Protein AF-X6NPW1-F1 (afdb_monomer_lite)

Sequence (236 aa):
MFVIWTNWICFTSQTDWSFQGGLPPLNEEDWKQEFEKYKQFPEFKRNPNREDFSLRDFKKIYLFEYTHRMYGRFIGLAFSVPLVYFVATGRIGLSSPLMRNLGLLFALGGTQGLIGWWMVKSGLKDEGNQTWNNLPKVSPYRLATHLGMAFTIFVLLLYNGLHVYASRKQVTNIINELGVARVNVPDSFRYSLYGMLGFAFSTAMMGAFVAGNEANVTFNANININANTSNKQKQH

InterPro domains:
  IPR003780 COX15/CtaA family [PF02628] (13-222)
  IPR023754 Heme A synthase, type 2 [PTHR23289] (13-220)

Radius of gyration: 24.1 Å; chains: 1; bounding box: 50×42×84 Å

pLDDT: mean 72.14, std 17.44, range [22.83, 94.75]

Organism: Reticulomyxa filosa (NCBI:txid46433)

Foldseek 3Di:
DLLLVFPPAQDPVQVPDDVVGDDDDDDPVSLVVSVVVSCVDPVLVLPPCNVVCDSVNVVVSVVVSSVVVVVLVVVLCVLVVVLCVCVVVVVDPCPDPVVVLSVVLNVLSVVLVVLVVCLHVQLVPQVPDPDPPRHSGSALVSQLVSVLSVLVSVVSVVVVVVVVVCPPPVNVVCCVVVVVPDPCDDVVVVVVVVVVSVVVSVVVSVSSNCSRVVNVVVSVVVVVVVVVVVVVVVVD

Secondary structure (DSSP, 8-state):
-GGGGS-----SSS-S--TT-PPPP-SHHHHHHHHHHHHHSHHHHH-TTTTT--HHHHHHHHHHHHHHHHHHHHHHHHHHHHHHHHHHTTSS-TTSHHHHHHHHHHHHHHHHHHHHHHHHHTTTGGGGS--TT------HHHHHHHHHHHHHHHHHHHHHHHHHHHT-HHHHHHHHHTT-------HHHHHHHHHHHHHHHHHHHHHHHHHHHHHHHHHHHHHHHHHHHHHHHT--

Structure (mmCIF, N/CA/C/O backbone):
data_AF-X6NPW1-F1
#
_entry.id   AF-X6NPW1-F1
#
loop_
_atom_site.group_PDB
_atom_site.id
_atom_site.type_symbol
_atom_site.label_atom_id
_atom_site.label_alt_id
_atom_site.label_comp_id
_atom_site.label_asym_id
_atom_site.label_entity_id
_atom_site.label_seq_id
_atom_site.pdbx_PDB_ins_code
_atom_site.Cartn_x
_atom_site.Cartn_y
_atom_site.Cartn_z
_atom_site.occupancy
_atom_site.B_iso_or_equiv
_atom_site.auth_seq_id
_atom_site.auth_comp_id
_atom_site.auth_asym_id
_atom_site.auth_atom_id
_atom_site.pdbx_PDB_model_num
ATOM 1 N N . MET A 1 1 ? -12.564 11.560 14.426 1.00 23.25 1 MET A N 1
ATOM 2 C CA . MET A 1 1 ? -12.532 10.922 13.087 1.00 23.25 1 MET A CA 1
ATOM 3 C C . MET A 1 1 ? -11.233 10.142 12.842 1.00 23.25 1 MET A C 1
ATOM 5 O O . MET A 1 1 ? -11.320 9.040 12.326 1.00 23.25 1 MET A O 1
ATOM 9 N N . PHE A 1 2 ? -10.063 10.633 13.281 1.00 22.83 2 PHE A N 1
ATOM 10 C CA . PHE A 1 2 ? -8.767 9.926 13.183 1.00 22.83 2 PHE A CA 1
ATOM 11 C C . PHE A 1 2 ? -8.560 8.769 14.186 1.00 22.83 2 PHE A C 1
ATOM 13 O O . PHE A 1 2 ? -7.904 7.791 13.854 1.00 22.83 2 PHE A O 1
ATOM 20 N N . VAL A 1 3 ? -9.185 8.811 15.368 1.00 26.58 3 VAL A N 1
ATOM 21 C CA . VAL A 1 3 ? -9.061 7.759 16.407 1.00 26.58 3 VAL A CA 1
ATOM 22 C C . VAL A 1 3 ? -9.701 6.417 15.997 1.00 26.58 3 VAL A C 1
ATOM 24 O O . VAL A 1 3 ? -9.386 5.372 16.551 1.00 26.58 3 VAL A O 1
ATOM 27 N N . ILE A 1 4 ? -10.562 6.416 14.973 1.00 32.03 4 ILE A N 1
ATOM 28 C CA . ILE A 1 4 ? -11.186 5.194 14.431 1.00 32.03 4 ILE A CA 1
ATOM 29 C C . ILE A 1 4 ? -10.197 4.421 13.531 1.00 32.03 4 ILE A C 1
ATOM 31 O O . ILE A 1 4 ? -10.378 3.233 13.294 1.00 32.03 4 ILE A O 1
ATOM 35 N N . TRP A 1 5 ? -9.117 5.062 13.067 1.00 32.72 5 TRP A N 1
ATOM 36 C CA . TRP A 1 5 ? -8.171 4.484 12.103 1.00 32.72 5 TRP A CA 1
ATOM 37 C C . TRP A 1 5 ? -7.027 3.670 12.719 1.00 32.72 5 TRP A C 1
ATOM 39 O O . TRP A 1 5 ? -6.232 3.101 11.974 1.00 32.72 5 TRP A O 1
ATOM 49 N N . THR A 1 6 ? -6.896 3.613 14.046 1.00 38.84 6 THR A N 1
ATOM 50 C CA . THR A 1 6 ? -5.739 2.977 14.708 1.00 38.84 6 THR A CA 1
ATOM 51 C C . THR A 1 6 ? -6.036 1.633 15.352 1.00 38.84 6 THR A C 1
ATOM 53 O O . THR A 1 6 ? -5.103 0.883 15.634 1.00 38.84 6 THR A O 1
ATOM 56 N N . ASN A 1 7 ? -7.310 1.264 15.483 1.00 37.94 7 ASN A N 1
ATOM 57 C CA . ASN A 1 7 ? -7.733 -0.018 16.041 1.00 37.94 7 ASN A CA 1
ATOM 58 C C . ASN A 1 7 ? -8.208 -0.958 14.920 1.00 37.94 7 ASN A C 1
ATOM 60 O O . ASN A 1 7 ? -9.395 -1.219 14.766 1.00 37.94 7 ASN A O 1
ATOM 64 N N . TRP A 1 8 ? -7.256 -1.468 14.131 1.00 42.75 8 TRP A N 1
ATOM 65 C CA . TRP A 1 8 ? -7.451 -2.469 13.061 1.00 42.75 8 TRP A CA 1
ATOM 66 C C . TRP A 1 8 ? -7.687 -3.899 13.593 1.00 42.75 8 TRP A C 1
ATOM 68 O O . TRP A 1 8 ? -7.174 -4.878 13.048 1.00 42.75 8 TRP A O 1
ATOM 78 N N . ILE A 1 9 ? -8.417 -4.038 14.698 1.00 44.19 9 ILE A N 1
ATOM 79 C CA . ILE A 1 9 ? -8.734 -5.333 15.310 1.00 44.19 9 ILE A CA 1
ATOM 80 C C . ILE A 1 9 ? -10.257 -5.422 15.393 1.00 44.19 9 ILE A C 1
ATOM 82 O O . ILE A 1 9 ? -10.864 -5.100 16.401 1.00 44.19 9 ILE A O 1
ATOM 86 N N . CYS A 1 10 ? -10.907 -5.785 14.290 1.00 43.94 10 CYS A N 1
ATOM 87 C CA . CYS A 1 10 ? -12.354 -6.040 14.283 1.00 43.94 10 CYS A CA 1
ATOM 88 C C . CYS A 1 10 ? -12.716 -7.373 13.608 1.00 43.94 10 CYS A C 1
ATOM 90 O O . CYS A 1 10 ? -13.879 -7.648 13.336 1.00 43.94 10 CYS A O 1
ATOM 92 N N . PHE A 1 11 ? -11.743 -8.230 13.302 1.00 47.16 11 PHE A N 1
ATOM 93 C CA . PHE A 1 11 ? -11.992 -9.295 12.335 1.00 47.16 11 PHE A CA 1
ATOM 94 C C . PHE A 1 11 ? -11.492 -10.648 12.785 1.00 47.16 11 PHE A C 1
ATOM 96 O O . PHE A 1 11 ? -10.615 -11.225 12.153 1.00 47.16 11 PHE A O 1
ATOM 103 N N . THR A 1 12 ? -12.111 -11.192 13.831 1.00 42.28 12 THR A N 1
ATOM 104 C CA . THR A 1 12 ? -12.237 -12.653 13.931 1.00 42.28 12 THR A CA 1
ATOM 105 C C . THR A 1 12 ? -13.569 -13.176 13.383 1.00 42.28 12 THR A C 1
ATOM 107 O O . THR A 1 12 ? -13.731 -14.379 13.234 1.00 42.28 12 THR A O 1
ATOM 110 N N . SER A 1 13 ? -14.498 -12.311 12.956 1.00 42.88 13 SER A N 1
ATOM 111 C CA . SER A 1 13 ? -15.659 -12.762 12.172 1.00 42.88 13 SER A CA 1
ATOM 112 C C . SER A 1 13 ? -15.363 -12.914 10.666 1.00 42.88 13 SER A C 1
ATOM 114 O O . SER A 1 13 ? -16.051 -13.657 9.978 1.00 42.88 13 SER A O 1
ATOM 116 N N . GLN A 1 14 ? -14.282 -12.301 10.152 1.00 45.56 14 GLN A N 1
ATOM 117 C CA . GLN A 1 14 ? -13.745 -12.568 8.800 1.00 45.56 14 GLN A CA 1
ATOM 118 C C . GLN A 1 14 ? -12.616 -13.618 8.781 1.00 45.56 14 GLN A C 1
ATOM 120 O O . GLN A 1 14 ? -12.048 -13.876 7.717 1.00 45.56 14 GLN A O 1
ATOM 125 N N . THR A 1 15 ? -12.238 -14.208 9.924 1.00 39.56 15 THR A N 1
ATOM 126 C CA . THR A 1 15 ? -11.235 -15.293 9.950 1.00 39.56 15 THR A CA 1
ATOM 127 C C . THR A 1 15 ? -11.812 -16.668 9.637 1.00 39.56 15 THR A C 1
ATOM 129 O O . THR A 1 15 ? -11.024 -17.595 9.455 1.00 39.56 15 THR A O 1
ATOM 132 N N . ASP A 1 16 ? -13.137 -16.800 9.505 1.00 42.00 16 ASP A N 1
ATOM 133 C CA . ASP A 1 16 ? -13.752 -17.986 8.907 1.00 42.00 16 ASP A CA 1
ATOM 134 C C . ASP A 1 16 ? -13.393 -18.022 7.415 1.00 42.00 16 ASP A C 1
ATOM 136 O O . ASP A 1 16 ? -13.922 -17.315 6.554 1.00 42.00 16 ASP A O 1
ATOM 140 N N . TRP A 1 17 ? -12.344 -18.789 7.145 1.00 38.41 17 TRP A N 1
ATOM 141 C CA . TRP A 1 17 ? -11.601 -18.807 5.901 1.00 38.41 17 TRP A CA 1
ATOM 142 C C . TRP A 1 17 ? -12.363 -19.611 4.841 1.00 38.41 17 TRP A C 1
ATOM 144 O O . TRP A 1 17 ? -12.268 -20.833 4.780 1.00 38.41 17 TRP A O 1
ATOM 154 N N . SER A 1 18 ? -13.094 -18.920 3.965 1.00 36.72 18 SER A N 1
ATOM 155 C CA . SER A 1 18 ? -13.379 -19.419 2.616 1.00 36.72 18 SER A CA 1
ATOM 156 C C . SER A 1 18 ? -12.289 -18.918 1.666 1.00 36.72 18 SER A C 1
ATOM 158 O O . SER A 1 18 ? -11.966 -17.725 1.646 1.00 36.72 18 SER A O 1
ATOM 160 N N . PHE A 1 19 ? -11.751 -19.818 0.838 1.00 35.19 19 PHE A N 1
ATOM 161 C CA . PHE A 1 19 ? -10.751 -19.541 -0.204 1.00 35.19 19 PHE A CA 1
ATOM 162 C C . PHE A 1 19 ? -11.183 -18.427 -1.189 1.00 35.19 19 PHE A C 1
ATOM 164 O O . PHE A 1 19 ? -10.347 -17.845 -1.874 1.00 35.19 19 PHE A O 1
ATOM 171 N N . GLN A 1 20 ? -12.473 -18.074 -1.223 1.00 37.66 20 GLN A N 1
ATOM 172 C CA . GLN A 1 20 ? -13.048 -17.043 -2.094 1.00 37.66 20 GLN A CA 1
ATOM 173 C C . GLN A 1 20 ? -13.082 -15.636 -1.463 1.00 37.66 20 GLN A C 1
ATOM 175 O O . GLN A 1 20 ? -13.311 -14.656 -2.166 1.00 37.66 20 GLN A O 1
ATOM 180 N N . GLY A 1 21 ? -12.787 -15.497 -0.163 1.00 48.34 21 GLY A N 1
ATOM 181 C CA . GLY A 1 21 ? -13.097 -14.280 0.590 1.00 48.34 21 GLY A CA 1
ATOM 182 C C . GLY A 1 21 ? -14.590 -14.210 0.898 1.00 48.34 21 GLY A C 1
ATOM 183 O O . GLY A 1 21 ? -15.413 -14.235 -0.010 1.00 48.34 21 GLY A O 1
ATOM 184 N N . GLY A 1 22 ? -14.943 -14.158 2.182 1.00 62.41 22 GLY A N 1
ATOM 185 C CA . GLY A 1 22 ? -16.342 -14.040 2.585 1.00 62.41 22 GLY A CA 1
ATOM 186 C C . GLY A 1 22 ? -16.959 -12.777 1.992 1.00 62.41 22 GLY A C 1
ATOM 187 O O . GLY A 1 22 ? -16.403 -11.690 2.152 1.00 62.41 22 GLY A O 1
ATOM 188 N N . LEU A 1 23 ? -18.077 -12.928 1.283 1.00 65.75 23 LEU A N 1
ATOM 189 C CA . LEU A 1 23 ? -18.900 -11.798 0.863 1.00 65.75 23 LEU A CA 1
ATOM 190 C C . LEU A 1 23 ? -19.349 -11.019 2.111 1.00 65.75 23 LEU A C 1
ATOM 192 O O . LEU A 1 23 ? -19.573 -11.635 3.157 1.00 65.75 23 LEU A O 1
ATOM 196 N N . PRO A 1 24 ? -19.487 -9.682 2.030 1.00 72.62 24 PRO A N 1
ATOM 197 C CA . PRO A 1 24 ? -20.082 -8.929 3.122 1.00 72.62 24 PRO A CA 1
ATOM 198 C C . PRO A 1 24 ? -21.514 -9.437 3.366 1.00 72.62 24 PRO A C 1
ATOM 200 O O . PRO A 1 24 ? -22.151 -9.901 2.414 1.00 72.62 24 PRO A O 1
ATOM 203 N N . PRO A 1 25 ? -22.043 -9.322 4.598 1.00 78.88 25 PRO A N 1
ATOM 204 C CA . PRO A 1 25 ? -23.415 -9.712 4.902 1.00 78.88 25 PRO A CA 1
ATOM 205 C C . PRO A 1 25 ? -24.398 -9.096 3.893 1.00 78.88 25 PRO A C 1
ATOM 207 O O . PRO A 1 25 ? -24.376 -7.883 3.648 1.00 78.88 25 PRO A O 1
ATOM 210 N N . LEU A 1 26 ? -25.227 -9.933 3.264 1.00 78.81 26 LEU A N 1
ATOM 211 C CA . LEU A 1 26 ? -26.078 -9.513 2.143 1.00 78.81 26 LEU A CA 1
ATOM 212 C C . LEU A 1 26 ? -27.476 -9.098 2.606 1.00 78.81 26 LEU A C 1
ATOM 214 O O . LEU A 1 26 ? -28.093 -8.230 1.990 1.00 78.81 26 LEU A O 1
ATOM 218 N N . ASN A 1 27 ? -27.964 -9.687 3.698 1.00 85.50 27 ASN A N 1
ATOM 219 C CA . ASN A 1 27 ? -29.279 -9.401 4.263 1.00 85.50 27 ASN A CA 1
ATOM 220 C C . ASN A 1 27 ? -29.168 -8.763 5.664 1.00 85.50 27 ASN A C 1
ATOM 222 O O . ASN A 1 27 ? -28.101 -8.712 6.278 1.00 85.50 27 ASN A O 1
ATOM 226 N N . GLU A 1 28 ? -30.274 -8.208 6.164 1.00 86.31 28 GLU A N 1
ATOM 227 C CA . GLU A 1 28 ? -30.286 -7.501 7.451 1.00 86.31 28 GLU A CA 1
ATOM 228 C C . GLU A 1 28 ? -30.061 -8.427 8.656 1.00 86.31 28 GLU A C 1
ATOM 230 O O . GLU A 1 28 ? -29.507 -7.994 9.667 1.00 86.31 28 GLU A O 1
ATOM 235 N N . GLU A 1 29 ? -30.465 -9.690 8.553 1.00 85.06 29 GLU A N 1
ATOM 236 C CA . GLU A 1 29 ? -30.317 -10.682 9.614 1.00 85.06 29 GLU A CA 1
ATOM 237 C C . GLU A 1 29 ? -28.846 -11.068 9.814 1.00 85.06 29 GLU A C 1
ATOM 239 O O . GLU A 1 29 ? -28.348 -11.001 10.938 1.00 85.06 29 GLU A O 1
ATOM 244 N N . ASP A 1 30 ? -28.114 -11.315 8.728 1.00 83.25 30 ASP A N 1
ATOM 245 C CA . ASP A 1 30 ? -26.670 -11.559 8.729 1.00 83.25 30 ASP A CA 1
ATOM 246 C C . ASP A 1 30 ? -25.919 -10.370 9.352 1.00 83.25 30 ASP A C 1
ATOM 248 O O . ASP A 1 30 ? -25.012 -10.543 10.166 1.00 83.25 30 ASP A O 1
ATOM 252 N N . TRP A 1 31 ? -26.323 -9.136 9.017 1.00 84.88 31 TRP A N 1
ATOM 253 C CA . TRP A 1 31 ? -25.744 -7.924 9.605 1.00 84.88 31 TRP A CA 1
ATOM 254 C C . TRP A 1 31 ? -25.972 -7.838 11.114 1.00 84.88 31 TRP A C 1
ATOM 256 O O . TRP A 1 31 ? -25.085 -7.375 11.833 1.00 84.88 31 TRP A O 1
ATOM 266 N N . LYS A 1 32 ? -27.146 -8.258 11.599 1.00 86.38 32 LYS A N 1
ATOM 267 C CA . LYS A 1 32 ? -27.446 -8.303 13.035 1.00 86.38 32 LYS A CA 1
ATOM 268 C C . LYS A 1 32 ? -26.600 -9.364 13.726 1.00 86.38 32 LYS A C 1
ATOM 270 O O . LYS A 1 32 ? -25.976 -9.051 14.732 1.00 86.38 32 LYS A O 1
ATOM 275 N N . GLN A 1 33 ? -26.507 -10.568 13.165 1.00 82.12 33 GLN A N 1
ATOM 276 C CA . GLN A 1 33 ? -25.676 -11.643 13.717 1.00 82.12 33 GLN A CA 1
ATOM 277 C C . GLN A 1 33 ? -24.202 -11.231 13.805 1.00 82.12 33 GLN A C 1
ATOM 279 O O . GLN A 1 33 ? -23.555 -11.421 14.834 1.00 82.12 33 GLN A O 1
ATOM 284 N N . GLU A 1 34 ? -23.678 -10.616 12.748 1.00 80.25 34 GLU A N 1
ATOM 285 C CA . GLU A 1 34 ? -22.299 -10.142 12.714 1.00 80.25 34 GLU A CA 1
ATOM 286 C C . GLU A 1 34 ? -22.056 -8.998 13.708 1.00 80.25 34 GLU A C 1
ATOM 288 O O . GLU A 1 34 ? -21.016 -8.943 14.366 1.00 80.25 34 GLU A O 1
ATOM 293 N N . PHE A 1 35 ? -23.037 -8.109 13.881 1.00 84.12 35 PHE A N 1
ATOM 294 C CA . PHE A 1 35 ? -22.968 -7.064 14.895 1.00 84.12 35 PHE A CA 1
ATOM 295 C C . PHE A 1 35 ? -23.020 -7.634 16.318 1.00 84.12 35 PHE A C 1
ATOM 297 O O . PHE A 1 35 ? -22.278 -7.169 17.179 1.00 84.12 35 PHE A O 1
ATOM 304 N N . GLU A 1 36 ? -23.821 -8.669 16.581 1.00 84.19 36 GLU A N 1
ATOM 305 C CA . GLU A 1 36 ? -23.829 -9.345 17.885 1.00 84.19 36 GLU A CA 1
ATOM 306 C C . GLU A 1 36 ? -22.479 -9.996 18.198 1.00 84.19 36 GLU A C 1
ATOM 308 O O . GLU A 1 36 ? -21.980 -9.859 19.316 1.00 84.19 36 GLU A O 1
ATOM 313 N N . LYS A 1 37 ? -21.828 -10.617 17.206 1.00 77.62 37 LYS A N 1
ATOM 314 C CA . LYS A 1 37 ? -20.435 -11.067 17.354 1.00 77.62 37 LYS A CA 1
ATOM 315 C C . LYS A 1 37 ? -19.516 -9.886 17.654 1.00 77.62 37 LYS A C 1
ATOM 317 O O . LYS A 1 37 ? -18.705 -9.965 18.574 1.00 77.62 37 LYS A O 1
ATOM 322 N N . TYR A 1 38 ? -19.676 -8.769 16.937 1.00 76.12 38 TYR A N 1
ATOM 323 C CA . TYR A 1 38 ? -18.857 -7.577 17.150 1.00 76.12 38 TYR A CA 1
ATOM 324 C C . TYR A 1 38 ? -18.931 -7.052 18.594 1.00 76.12 38 TYR A C 1
ATOM 326 O O . TYR A 1 38 ? -17.915 -6.688 19.188 1.00 76.12 38 TYR A O 1
ATOM 334 N N . LYS A 1 39 ? -20.122 -7.086 19.202 1.00 78.38 39 LYS A N 1
ATOM 335 C CA . LYS A 1 39 ? -20.333 -6.665 20.596 1.00 78.38 39 LYS A CA 1
ATOM 336 C C . LYS A 1 39 ? -19.555 -7.492 21.620 1.00 78.38 39 LYS A C 1
ATOM 338 O O . LYS A 1 39 ? -19.314 -7.024 22.736 1.00 78.38 39 LYS A O 1
ATOM 343 N N . GLN A 1 40 ? -19.160 -8.717 21.275 1.00 76.12 40 GLN A N 1
ATOM 344 C CA . GLN A 1 40 ? -18.387 -9.577 22.166 1.00 76.12 40 GLN A CA 1
ATOM 345 C C . GLN A 1 40 ? -16.921 -9.141 22.269 1.00 76.12 40 GLN A C 1
ATOM 347 O O . GLN A 1 40 ? -16.276 -9.455 23.278 1.00 76.12 40 GLN A O 1
ATOM 352 N N . PHE A 1 41 ? -16.416 -8.371 21.300 1.00 66.94 41 PHE A N 1
ATOM 353 C CA . PHE A 1 41 ? -15.022 -7.953 21.278 1.00 66.94 41 PHE A CA 1
ATOM 354 C C . PHE A 1 41 ? -14.693 -6.851 22.291 1.00 66.94 41 PHE A C 1
ATOM 356 O O . PHE A 1 41 ? -15.545 -6.019 22.637 1.00 66.94 41 PHE A O 1
ATOM 363 N N . PRO A 1 42 ? -13.435 -6.811 22.768 1.00 64.12 42 PRO A N 1
ATOM 364 C CA . PRO A 1 42 ? -12.964 -5.756 23.651 1.00 64.12 42 PRO A CA 1
ATOM 365 C C . PRO A 1 42 ? -13.133 -4.348 23.067 1.00 64.12 42 PRO A C 1
ATOM 367 O O . PRO A 1 42 ? -13.392 -3.426 23.831 1.00 64.12 42 PRO A O 1
ATOM 370 N N . GLU A 1 43 ? -13.022 -4.161 21.750 1.00 64.81 43 GLU A N 1
ATOM 371 C CA . GLU A 1 43 ? -13.148 -2.862 21.078 1.00 64.81 43 GLU A CA 1
ATOM 372 C C . GLU A 1 43 ? -14.534 -2.247 21.284 1.00 64.81 43 GLU A C 1
ATOM 374 O O . GLU A 1 43 ? -14.638 -1.086 21.682 1.00 64.81 43 GLU A O 1
ATOM 379 N N . PHE A 1 44 ? -15.599 -3.030 21.082 1.00 72.06 44 PHE A N 1
ATOM 380 C CA . PHE A 1 44 ? -16.965 -2.566 21.321 1.00 72.06 44 PHE A CA 1
ATOM 381 C C . PHE A 1 44 ? -17.199 -2.295 22.811 1.00 72.06 44 PHE A C 1
ATOM 383 O O . PHE A 1 44 ? -17.702 -1.236 23.186 1.00 72.06 44 PHE A O 1
ATOM 390 N N . LYS A 1 45 ? -16.763 -3.216 23.680 1.00 71.00 45 LYS A N 1
ATOM 391 C CA . LYS A 1 45 ? -16.903 -3.089 25.142 1.00 71.00 45 LYS A CA 1
ATOM 392 C C . LYS A 1 45 ? -16.169 -1.868 25.708 1.00 71.00 45 LYS A C 1
ATOM 394 O O . LYS A 1 45 ? -16.596 -1.309 26.716 1.00 71.00 45 LYS A O 1
ATOM 399 N N . ARG A 1 46 ? -15.073 -1.452 25.068 1.00 62.34 46 ARG A N 1
ATOM 400 C CA . ARG A 1 46 ? -14.237 -0.307 25.466 1.00 62.34 46 ARG A CA 1
ATOM 401 C C . ARG A 1 46 ? -14.626 1.001 24.783 1.00 62.34 46 ARG A C 1
ATOM 403 O O . ARG A 1 46 ? -14.050 2.031 25.128 1.00 62.34 46 ARG A O 1
ATOM 410 N N . ASN A 1 47 ? -15.575 0.990 23.846 1.00 67.44 47 ASN A N 1
ATOM 411 C CA . ASN A 1 47 ? -16.068 2.214 23.231 1.00 67.44 47 ASN A CA 1
ATOM 412 C C . ASN A 1 47 ? -16.832 3.044 24.288 1.00 67.44 47 ASN A C 1
ATOM 414 O O . ASN A 1 47 ? -17.851 2.574 24.802 1.00 67.44 47 ASN A O 1
ATOM 418 N N . PRO A 1 48 ? -16.379 4.268 24.628 1.00 66.81 48 PRO A N 1
ATOM 419 C CA . PRO A 1 48 ? -17.089 5.123 25.581 1.00 66.81 48 PRO A CA 1
ATOM 420 C C . PRO A 1 48 ? -18.495 5.494 25.091 1.00 66.81 48 PRO A C 1
ATOM 422 O O . PRO A 1 48 ? -19.385 5.685 25.908 1.00 66.81 48 PRO A O 1
ATOM 425 N N . ASN A 1 49 ? -18.716 5.487 23.773 1.00 74.00 49 ASN A N 1
ATOM 426 C CA . ASN A 1 49 ? -20.002 5.779 23.139 1.00 74.00 49 ASN A CA 1
ATOM 427 C C . ASN A 1 49 ? -20.732 4.496 22.702 1.00 74.00 49 ASN A C 1
ATOM 429 O O . ASN A 1 49 ? -21.476 4.512 21.724 1.00 74.00 49 ASN A O 1
ATOM 433 N N . ARG A 1 50 ? -20.481 3.353 23.360 1.00 76.06 50 ARG A N 1
ATOM 434 C CA . ARG A 1 50 ? -21.085 2.056 22.987 1.00 76.06 50 ARG A CA 1
ATOM 435 C C . ARG A 1 50 ? -22.618 2.067 22.997 1.00 76.06 50 ARG A C 1
ATOM 437 O O . ARG A 1 50 ? -23.219 1.298 22.258 1.00 76.06 50 ARG A O 1
ATOM 444 N N . GLU A 1 51 ? -23.230 2.910 23.828 1.00 76.19 51 GLU A N 1
ATOM 445 C CA . GLU A 1 51 ? -24.690 3.001 23.986 1.00 76.19 51 GLU A CA 1
ATOM 446 C C . GLU A 1 51 ? -25.346 3.672 22.772 1.00 76.19 51 GLU A C 1
ATOM 448 O O . GLU A 1 51 ? -26.403 3.234 22.328 1.00 76.19 51 GLU A O 1
ATOM 453 N N . ASP A 1 52 ? -24.649 4.628 22.153 1.00 79.94 52 ASP A N 1
ATOM 454 C CA . ASP A 1 52 ? -25.070 5.293 20.914 1.00 79.94 52 ASP A CA 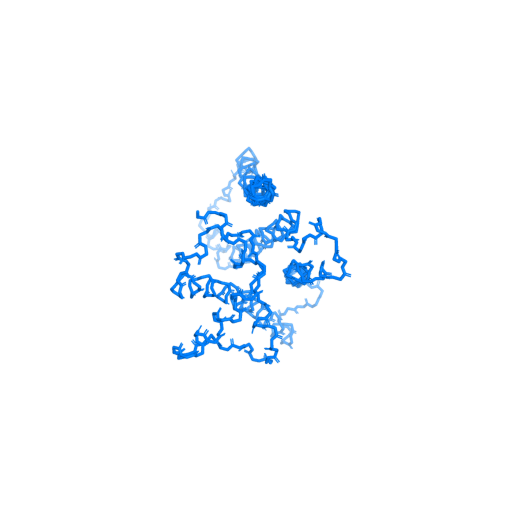1
ATOM 455 C C . ASP A 1 52 ? -24.548 4.587 19.649 1.00 79.94 52 ASP A C 1
ATOM 457 O O . ASP A 1 52 ? -24.810 5.017 18.522 1.00 79.94 52 ASP A O 1
ATOM 461 N N . PHE A 1 53 ? -23.771 3.510 19.802 1.00 81.00 53 PHE A N 1
ATOM 462 C CA . PHE A 1 53 ? -23.136 2.836 18.677 1.00 81.00 53 PHE A CA 1
ATOM 463 C C . PHE A 1 53 ? -24.142 1.967 17.918 1.00 81.00 53 PHE A C 1
ATOM 465 O O . PHE A 1 53 ? -24.510 0.867 18.337 1.00 81.00 53 PHE A O 1
ATOM 472 N N . SER A 1 54 ? -24.573 2.462 16.760 1.00 88.00 54 SER A N 1
ATOM 473 C CA . SER A 1 54 ? -25.620 1.833 15.962 1.00 88.00 54 SER A CA 1
ATOM 474 C C . SER A 1 54 ? -25.092 0.761 14.999 1.00 88.00 54 SER A C 1
ATOM 476 O O . SER A 1 54 ? -23.926 0.760 14.592 1.00 88.00 54 SER A O 1
ATOM 478 N N . LEU A 1 55 ? -25.995 -0.099 14.507 1.00 85.94 55 LEU A N 1
ATOM 479 C CA . LEU A 1 55 ? -25.706 -1.027 13.404 1.00 85.94 55 LEU A CA 1
ATOM 480 C C . LEU A 1 55 ? -25.192 -0.293 12.149 1.00 85.94 55 LEU A C 1
ATOM 482 O O . LEU A 1 55 ? -24.390 -0.829 11.386 1.00 85.94 55 LEU A O 1
ATOM 486 N N . ARG A 1 56 ? -25.633 0.950 11.922 1.00 86.75 56 ARG A N 1
ATOM 487 C CA . ARG A 1 56 ? -25.163 1.773 10.800 1.00 86.75 56 ARG A CA 1
ATOM 488 C C . ARG A 1 56 ? -23.687 2.136 10.950 1.00 86.75 56 ARG A C 1
ATOM 490 O O . ARG A 1 56 ? -22.977 2.176 9.947 1.00 86.75 56 ARG A O 1
ATOM 497 N N . ASP A 1 57 ? -23.224 2.403 12.165 1.00 83.19 57 ASP A N 1
ATOM 498 C CA . ASP A 1 57 ? -21.822 2.740 12.420 1.00 83.19 57 ASP A CA 1
ATOM 499 C C . ASP A 1 57 ? -20.933 1.506 12.322 1.00 83.19 57 ASP A C 1
ATOM 501 O O . ASP A 1 57 ? -19.879 1.570 11.686 1.00 83.19 57 ASP A O 1
ATOM 505 N N . PHE A 1 58 ? -21.426 0.357 12.795 1.00 82.81 58 PHE A N 1
ATOM 506 C CA . PHE A 1 58 ? -20.799 -0.936 12.534 1.00 82.81 58 PHE A CA 1
ATOM 507 C C . PHE A 1 58 ? -20.606 -1.191 11.031 1.00 82.81 58 PHE A C 1
ATOM 509 O O . PHE A 1 58 ? -19.488 -1.458 10.593 1.00 82.81 58 PHE A O 1
ATOM 516 N N . LYS A 1 59 ? -21.661 -1.027 10.216 1.00 83.06 59 LYS A N 1
ATOM 517 C CA . LYS A 1 59 ? -21.597 -1.226 8.754 1.00 83.06 59 LYS A CA 1
ATOM 518 C C . LYS A 1 59 ? -20.524 -0.368 8.083 1.00 83.06 59 LYS A C 1
ATOM 520 O O . LYS A 1 59 ? -19.838 -0.854 7.188 1.00 83.06 59 LYS A O 1
ATOM 525 N N . LYS A 1 60 ? -20.361 0.895 8.497 1.00 83.25 60 LYS A N 1
ATOM 526 C CA . LYS A 1 60 ? -19.330 1.791 7.939 1.00 83.25 60 LYS A CA 1
ATOM 527 C C . LYS A 1 60 ? -17.924 1.263 8.218 1.00 83.25 60 LYS A C 1
ATOM 529 O O . LYS A 1 60 ? -17.118 1.190 7.295 1.00 83.25 60 LYS A O 1
ATOM 534 N N . ILE A 1 61 ? -17.647 0.898 9.473 1.00 76.75 61 ILE A N 1
ATOM 535 C CA . ILE A 1 61 ? -16.339 0.368 9.885 1.00 76.75 61 ILE A CA 1
ATOM 536 C C . ILE A 1 61 ? -16.066 -0.949 9.156 1.00 76.75 61 ILE A C 1
ATOM 538 O O . ILE A 1 61 ? -15.010 -1.106 8.544 1.00 76.75 61 ILE A O 1
ATOM 542 N N . TYR A 1 62 ? -17.056 -1.845 9.136 1.00 79.00 62 TYR A N 1
ATOM 543 C CA . TYR A 1 62 ? -16.958 -3.128 8.451 1.00 79.00 62 TYR A CA 1
ATOM 544 C C . TYR A 1 62 ? -16.630 -2.957 6.966 1.00 79.00 62 TYR A C 1
ATOM 546 O O . TYR A 1 62 ? -15.695 -3.570 6.451 1.00 79.00 62 TYR A O 1
ATOM 554 N N . LEU A 1 63 ? -17.395 -2.113 6.264 1.00 81.62 63 LEU A N 1
ATOM 555 C CA . LEU A 1 63 ? -17.243 -1.916 4.825 1.00 81.62 63 LEU A CA 1
ATOM 556 C C . LEU A 1 63 ? -15.894 -1.289 4.482 1.00 81.62 63 LEU A C 1
ATOM 558 O O . LEU A 1 63 ? -15.285 -1.673 3.483 1.00 81.62 63 LEU A O 1
ATOM 562 N N . PHE A 1 64 ? -15.423 -0.345 5.297 1.00 80.62 64 PHE A N 1
ATOM 563 C CA . PHE A 1 64 ? -14.121 0.275 5.099 1.00 80.62 64 PHE A CA 1
ATOM 564 C C . PHE A 1 64 ? -12.999 -0.766 5.167 1.00 80.62 64 PHE A C 1
ATOM 566 O O . PHE A 1 64 ? -12.175 -0.853 4.253 1.00 80.62 64 PHE A O 1
ATOM 573 N N . GLU A 1 65 ? -13.005 -1.614 6.195 1.00 75.56 65 GLU A N 1
ATOM 574 C CA . GLU A 1 65 ? -11.983 -2.644 6.343 1.00 75.56 65 GLU A CA 1
ATOM 575 C C . GLU A 1 65 ? -12.091 -3.744 5.278 1.00 75.56 65 GLU A C 1
ATOM 577 O O . GLU A 1 65 ? -11.080 -4.127 4.683 1.00 75.56 65 GLU A O 1
ATOM 582 N N . TYR A 1 66 ? -13.306 -4.209 4.972 1.00 78.38 66 TYR A N 1
ATOM 583 C CA . TYR A 1 66 ? -13.534 -5.157 3.880 1.00 78.38 66 TYR A CA 1
ATOM 584 C C . TYR A 1 66 ? -12.986 -4.611 2.556 1.00 78.38 66 TYR A C 1
ATOM 586 O O . TYR A 1 66 ? -12.212 -5.285 1.872 1.00 78.38 66 TYR A O 1
ATOM 594 N N . THR A 1 67 ? -13.326 -3.363 2.222 1.00 81.94 67 THR A N 1
ATOM 595 C CA . THR A 1 67 ? -12.866 -2.702 0.995 1.00 81.94 67 THR A CA 1
ATOM 596 C C . THR A 1 67 ? -11.347 -2.588 0.980 1.00 81.94 67 THR A C 1
ATOM 598 O O . THR A 1 67 ? -10.729 -2.918 -0.027 1.00 81.94 67 THR A O 1
ATOM 601 N N . HIS A 1 68 ? -10.724 -2.201 2.096 1.00 80.56 68 HIS A N 1
ATOM 602 C CA . HIS A 1 68 ? -9.269 -2.129 2.207 1.00 80.56 68 HIS A CA 1
ATOM 603 C C . HIS A 1 68 ? -8.596 -3.491 1.953 1.00 80.56 68 HIS A C 1
ATOM 605 O O . HIS A 1 68 ? -7.649 -3.581 1.166 1.00 80.56 68 HIS A O 1
ATOM 611 N N . ARG A 1 69 ? -9.120 -4.575 2.546 1.00 79.75 69 ARG A N 1
ATOM 612 C CA . ARG A 1 69 ? -8.622 -5.949 2.341 1.00 79.75 69 ARG A CA 1
ATOM 613 C C . ARG A 1 69 ? -8.787 -6.406 0.891 1.00 79.75 69 ARG A C 1
ATOM 615 O O . ARG A 1 69 ? -7.853 -6.971 0.319 1.00 79.75 69 ARG A O 1
ATOM 622 N N . MET A 1 70 ? -9.951 -6.160 0.289 1.00 81.19 70 MET A N 1
ATOM 623 C CA . MET A 1 70 ? -10.202 -6.495 -1.117 1.00 81.19 70 MET A CA 1
ATOM 624 C C . MET A 1 70 ? -9.300 -5.697 -2.056 1.00 81.19 70 MET A C 1
ATOM 626 O O . MET A 1 70 ? -8.751 -6.263 -2.998 1.00 81.19 70 MET A O 1
ATOM 630 N N . TYR A 1 71 ? -9.076 -4.416 -1.769 1.00 84.25 71 TYR A N 1
ATOM 631 C CA . TYR A 1 71 ? -8.193 -3.565 -2.558 1.00 84.25 71 TYR A CA 1
ATOM 632 C C . TYR A 1 71 ? -6.738 -4.051 -2.508 1.00 84.25 71 TYR A C 1
ATOM 634 O O . TYR A 1 71 ? -6.080 -4.133 -3.543 1.00 84.25 71 TYR A O 1
ATOM 642 N N . GLY A 1 72 ? -6.257 -4.482 -1.336 1.00 84.50 72 GLY A N 1
ATOM 643 C CA . GLY A 1 72 ? -4.941 -5.114 -1.200 1.00 84.50 72 GLY A CA 1
ATOM 644 C C . GLY A 1 72 ? -4.795 -6.387 -2.045 1.00 84.50 72 GLY A C 1
ATOM 645 O O . GLY A 1 72 ? -3.795 -6.555 -2.744 1.00 84.50 72 GLY A O 1
ATOM 646 N N . ARG A 1 73 ? -5.816 -7.258 -2.052 1.00 83.94 73 ARG A N 1
ATOM 647 C CA . ARG A 1 73 ? -5.845 -8.463 -2.908 1.00 83.94 73 ARG A CA 1
ATOM 648 C C . ARG A 1 73 ? -5.860 -8.106 -4.390 1.00 83.94 73 ARG A C 1
ATOM 650 O O . ARG A 1 73 ? -5.109 -8.694 -5.163 1.00 83.94 73 ARG A O 1
ATOM 657 N N . PHE A 1 74 ? -6.692 -7.140 -4.771 1.00 88.44 74 PHE A N 1
ATOM 658 C CA . PHE A 1 74 ? -6.789 -6.664 -6.143 1.00 88.44 74 PHE A CA 1
ATOM 659 C C . PHE A 1 74 ? -5.445 -6.132 -6.643 1.00 88.44 74 PHE A C 1
ATOM 661 O O . PHE A 1 74 ? -4.998 -6.566 -7.697 1.00 88.44 74 PHE A O 1
ATOM 668 N N . ILE A 1 75 ? -4.760 -5.277 -5.874 1.00 88.38 75 ILE A N 1
ATOM 669 C CA . ILE A 1 75 ? -3.418 -4.782 -6.226 1.00 88.38 75 ILE A CA 1
ATOM 670 C C . ILE A 1 75 ? -2.433 -5.946 -6.367 1.00 88.38 75 ILE A C 1
ATOM 672 O O . ILE A 1 75 ? -1.690 -6.008 -7.346 1.00 88.38 75 ILE A O 1
ATOM 676 N N . GLY A 1 76 ? -2.448 -6.887 -5.416 1.00 87.69 76 GLY A N 1
ATOM 677 C CA . GLY A 1 76 ? -1.602 -8.077 -5.462 1.00 87.69 76 GLY A CA 1
ATOM 678 C C . GLY A 1 76 ? -1.795 -8.875 -6.752 1.00 87.69 76 GLY A C 1
ATOM 679 O O . GLY A 1 76 ? -0.817 -9.189 -7.427 1.00 87.69 76 GLY A O 1
ATOM 680 N N . LEU A 1 77 ? -3.041 -9.145 -7.147 1.00 90.69 77 LEU A N 1
ATOM 681 C CA . LEU A 1 77 ? -3.365 -9.847 -8.393 1.00 90.69 77 LEU A CA 1
ATOM 682 C C . LEU A 1 77 ? -3.034 -9.013 -9.636 1.00 90.69 77 LEU A C 1
ATOM 684 O O . LEU A 1 77 ? -2.404 -9.527 -10.558 1.00 90.69 77 LEU A O 1
ATOM 688 N N . ALA A 1 78 ? -3.395 -7.731 -9.648 1.00 92.44 78 ALA A N 1
ATOM 689 C CA . ALA A 1 78 ? -3.140 -6.812 -10.755 1.00 92.44 78 ALA A CA 1
ATOM 690 C C . ALA A 1 78 ? -1.641 -6.635 -11.038 1.00 92.44 78 ALA A C 1
ATOM 692 O O . ALA A 1 78 ? -1.264 -6.376 -12.177 1.00 92.44 78 ALA A O 1
ATOM 693 N N . PHE A 1 79 ? -0.782 -6.807 -10.031 1.00 90.94 79 PHE A N 1
ATOM 694 C CA . PHE A 1 79 ? 0.668 -6.835 -10.208 1.00 90.94 79 PHE A CA 1
ATOM 695 C C . PHE A 1 79 ? 1.186 -8.232 -10.591 1.00 90.94 79 PHE A C 1
ATOM 697 O O . PHE A 1 79 ? 1.957 -8.381 -11.541 1.00 90.94 79 PHE A O 1
ATOM 704 N N . SER A 1 80 ? 0.757 -9.268 -9.867 1.00 91.56 80 SER A N 1
ATOM 705 C CA . SER A 1 80 ? 1.321 -10.620 -9.984 1.00 91.56 80 SER A CA 1
ATOM 706 C C . SER A 1 80 ? 0.905 -11.329 -11.270 1.00 91.56 80 SER A C 1
ATOM 708 O O . SER A 1 80 ? 1.727 -12.007 -11.881 1.00 91.56 80 SER A O 1
ATOM 710 N N . VAL A 1 81 ? -0.348 -11.169 -11.709 1.00 94.31 81 VAL A N 1
ATOM 711 C CA . VAL A 1 81 ? -0.874 -11.848 -12.903 1.00 94.31 81 VAL A CA 1
ATOM 712 C C . VAL A 1 81 ? -0.142 -11.391 -14.172 1.00 94.31 81 VAL A C 1
ATOM 714 O O . VAL A 1 81 ? 0.370 -12.258 -14.885 1.00 94.31 81 VAL A O 1
ATOM 717 N N . PRO A 1 82 ? 0.012 -10.080 -14.457 1.00 91.88 82 PRO A N 1
ATOM 718 C CA . PRO A 1 82 ? 0.812 -9.637 -15.596 1.00 91.88 82 PRO A CA 1
ATOM 719 C C . PRO A 1 82 ? 2.284 -10.037 -15.484 1.00 91.88 82 PRO A C 1
ATOM 721 O O . PRO A 1 82 ? 2.873 -10.436 -16.485 1.00 91.88 82 PRO A O 1
ATOM 724 N N . LEU A 1 83 ? 2.876 -9.971 -14.284 1.00 91.56 83 LEU A N 1
ATOM 725 C CA . LEU A 1 83 ? 4.265 -10.385 -14.066 1.00 91.56 83 LEU A CA 1
ATOM 726 C C . LEU A 1 83 ? 4.473 -11.854 -14.457 1.00 91.56 83 LEU A C 1
ATOM 728 O O . LEU A 1 83 ? 5.350 -12.156 -15.265 1.00 91.56 83 LEU A O 1
ATOM 732 N N . VAL A 1 84 ? 3.635 -12.753 -13.935 1.00 93.31 84 VAL A N 1
ATOM 733 C CA . VAL A 1 84 ? 3.682 -14.189 -14.247 1.00 93.31 84 VAL A CA 1
ATOM 734 C C . VAL A 1 84 ? 3.453 -14.417 -15.737 1.00 93.31 84 VAL A C 1
ATOM 736 O O . VAL A 1 84 ? 4.215 -15.151 -16.357 1.00 93.31 84 VAL A O 1
ATOM 739 N N . TYR A 1 85 ? 2.461 -13.752 -16.337 1.00 94.75 85 TYR A N 1
ATOM 740 C CA . TYR A 1 85 ? 2.188 -13.852 -17.771 1.00 94.75 85 TYR A CA 1
ATOM 741 C C . TYR A 1 85 ? 3.398 -13.443 -18.625 1.00 94.75 85 TYR A C 1
ATOM 743 O O . TYR A 1 85 ? 3.782 -14.166 -19.546 1.00 94.75 85 TYR A O 1
ATOM 751 N N . PHE A 1 86 ? 4.036 -12.307 -18.332 1.00 92.44 86 PHE A N 1
ATOM 752 C CA . PHE A 1 86 ? 5.177 -11.820 -19.112 1.00 92.44 86 PHE A CA 1
ATOM 753 C C . PHE A 1 86 ? 6.440 -12.665 -18.932 1.00 92.44 86 PHE A C 1
ATOM 755 O O . PHE A 1 86 ? 7.209 -12.810 -19.884 1.00 92.44 86 PHE A O 1
ATOM 762 N N . VAL A 1 87 ? 6.643 -13.244 -17.748 1.00 91.81 87 VAL A N 1
ATOM 763 C CA . VAL A 1 87 ? 7.736 -14.193 -17.499 1.00 91.81 87 VAL A CA 1
ATOM 764 C C . VAL A 1 87 ? 7.465 -15.522 -18.209 1.00 91.81 87 VAL A C 1
ATOM 766 O O . VAL A 1 87 ? 8.328 -16.009 -18.933 1.00 91.81 87 VAL A O 1
ATOM 769 N N . ALA A 1 88 ? 6.255 -16.078 -18.083 1.00 92.06 88 ALA A N 1
ATOM 770 C CA . ALA A 1 88 ? 5.876 -17.355 -18.695 1.00 92.06 88 ALA A CA 1
ATOM 771 C C . ALA A 1 88 ? 5.884 -17.310 -20.231 1.00 92.06 88 ALA A C 1
ATOM 773 O O . ALA A 1 88 ? 6.220 -18.294 -20.881 1.00 92.06 88 ALA A O 1
ATOM 774 N N . THR A 1 89 ? 5.554 -16.159 -20.821 1.00 93.38 89 THR A N 1
ATOM 775 C CA . THR A 1 89 ? 5.616 -15.945 -22.277 1.00 93.38 89 THR A CA 1
ATOM 776 C C . THR A 1 89 ? 7.010 -15.560 -22.784 1.00 93.38 89 THR A C 1
ATOM 778 O O . THR A 1 89 ? 7.163 -15.270 -23.969 1.00 93.38 89 THR A O 1
ATOM 781 N N . GLY A 1 90 ? 8.028 -15.509 -21.913 1.00 87.31 90 GLY A N 1
ATOM 782 C CA . GLY A 1 90 ? 9.401 -15.144 -22.280 1.00 87.31 90 GLY A CA 1
ATOM 783 C C . GLY A 1 90 ? 9.579 -13.685 -22.719 1.00 87.31 90 GLY A C 1
ATOM 784 O O . GLY A 1 90 ? 10.639 -13.316 -23.219 1.00 87.31 90 GLY A O 1
ATOM 785 N N . ARG A 1 91 ? 8.562 -12.832 -22.532 1.00 87.88 91 ARG A N 1
ATOM 786 C CA . ARG A 1 91 ? 8.607 -11.404 -22.894 1.00 87.88 91 ARG A CA 1
ATOM 787 C C . ARG A 1 91 ? 9.516 -10.597 -21.968 1.00 87.88 91 ARG A C 1
ATOM 789 O O . ARG A 1 91 ? 9.992 -9.534 -22.358 1.00 87.88 91 ARG A O 1
ATOM 796 N N . ILE A 1 92 ? 9.756 -11.095 -20.756 1.00 86.00 92 ILE A N 1
ATOM 797 C CA . ILE A 1 92 ? 10.729 -10.553 -19.808 1.00 86.00 92 ILE A CA 1
ATOM 798 C C . ILE A 1 92 ? 11.796 -11.620 -19.559 1.00 86.00 92 ILE A C 1
ATOM 800 O O . ILE A 1 92 ? 11.509 -12.678 -19.005 1.00 86.00 92 ILE A O 1
ATOM 804 N N . GLY A 1 93 ? 13.040 -11.332 -19.946 1.00 84.00 93 GLY A N 1
ATOM 805 C CA . GLY A 1 93 ? 14.173 -12.207 -19.642 1.00 84.00 93 GLY A CA 1
ATOM 806 C C . GLY A 1 93 ? 14.480 -12.220 -18.142 1.00 84.00 93 GLY A C 1
ATOM 807 O O . GLY A 1 93 ? 14.526 -11.159 -17.512 1.00 84.00 93 GLY A O 1
ATOM 808 N N . LEU A 1 94 ? 14.738 -13.403 -17.575 1.00 83.19 94 LEU A N 1
ATOM 809 C CA . LEU A 1 94 ? 15.001 -13.588 -16.139 1.00 83.19 94 LEU A CA 1
ATOM 810 C C . LEU A 1 94 ? 16.231 -12.815 -15.635 1.00 83.19 94 LEU A C 1
ATOM 812 O O . LEU A 1 94 ? 16.259 -12.380 -14.488 1.00 83.19 94 LEU A O 1
ATOM 816 N N . SER A 1 95 ? 17.224 -12.597 -16.500 1.00 84.88 95 SER A N 1
ATOM 817 C CA . SER A 1 95 ? 18.439 -11.825 -16.209 1.00 84.88 95 SER A CA 1
ATOM 818 C C . SER A 1 95 ? 18.304 -10.321 -16.484 1.00 84.88 95 SER A C 1
ATOM 820 O O . SER A 1 95 ? 19.269 -9.576 -16.317 1.00 84.88 95 SER A O 1
ATOM 822 N N . SER A 1 96 ? 17.132 -9.843 -16.918 1.00 86.88 96 SER A N 1
ATOM 823 C CA . SER A 1 96 ? 16.958 -8.432 -17.268 1.00 86.88 96 SER A CA 1
ATOM 824 C C . SER A 1 96 ? 16.935 -7.524 -16.025 1.00 86.88 96 SER A C 1
ATOM 826 O O . SER A 1 96 ? 16.373 -7.900 -14.990 1.00 86.88 96 SER A O 1
ATOM 828 N N . PRO A 1 97 ? 17.452 -6.282 -16.120 1.00 86.56 97 PRO A N 1
ATOM 829 C CA . PRO A 1 97 ? 17.313 -5.289 -15.051 1.00 86.56 97 PRO A CA 1
ATOM 830 C C . PRO A 1 97 ? 15.848 -5.031 -14.668 1.00 86.56 97 PRO A C 1
ATOM 832 O O . PRO A 1 97 ? 15.532 -4.832 -13.497 1.00 86.56 97 PRO A O 1
ATOM 835 N N . LEU A 1 98 ? 14.941 -5.102 -15.651 1.00 86.00 98 LEU A N 1
ATOM 836 C CA . LEU A 1 98 ? 13.502 -4.981 -15.433 1.00 86.00 98 LEU A CA 1
ATOM 837 C C . LEU A 1 98 ? 12.971 -6.109 -14.538 1.00 86.00 98 LEU A C 1
ATOM 839 O O . LEU A 1 98 ? 12.239 -5.829 -13.593 1.00 86.00 98 LEU A O 1
ATOM 843 N N . MET A 1 99 ? 13.369 -7.362 -14.784 1.00 90.94 99 MET A N 1
ATOM 844 C CA . MET A 1 99 ? 12.960 -8.490 -13.943 1.00 90.94 99 MET A CA 1
ATOM 845 C C . MET A 1 99 ? 13.475 -8.348 -12.511 1.00 90.94 99 MET A C 1
ATOM 847 O O . MET A 1 99 ? 12.731 -8.610 -11.570 1.00 90.94 99 MET A O 1
ATOM 851 N N . ARG A 1 100 ? 14.717 -7.883 -12.323 1.00 89.69 100 ARG A N 1
ATOM 852 C CA . ARG A 1 100 ? 15.266 -7.626 -10.982 1.00 89.69 100 ARG A CA 1
ATOM 853 C C . ARG A 1 100 ? 14.423 -6.599 -10.219 1.00 89.69 100 ARG A C 1
ATOM 855 O O . ARG A 1 100 ? 14.103 -6.826 -9.053 1.00 89.69 100 ARG A O 1
ATOM 862 N N . ASN A 1 101 ? 14.027 -5.509 -10.876 1.00 89.69 101 ASN A N 1
ATOM 863 C CA . ASN A 1 101 ? 13.182 -4.480 -10.265 1.00 89.69 101 ASN A CA 1
ATOM 864 C C . ASN A 1 101 ? 11.775 -5.004 -9.951 1.00 89.69 101 ASN A C 1
ATOM 866 O O . ASN A 1 101 ? 11.270 -4.785 -8.852 1.00 89.69 101 ASN A O 1
ATOM 870 N N . LEU A 1 102 ? 11.148 -5.725 -10.886 1.00 91.25 102 LEU A N 1
ATOM 871 C CA . LEU A 1 102 ? 9.819 -6.308 -10.684 1.00 91.25 102 LEU A CA 1
ATOM 872 C C . LEU A 1 102 ? 9.825 -7.392 -9.600 1.00 91.25 102 LEU A C 1
ATOM 874 O O . LEU A 1 102 ? 8.901 -7.446 -8.795 1.00 91.25 102 LEU A O 1
ATOM 878 N N . GLY A 1 103 ? 10.879 -8.2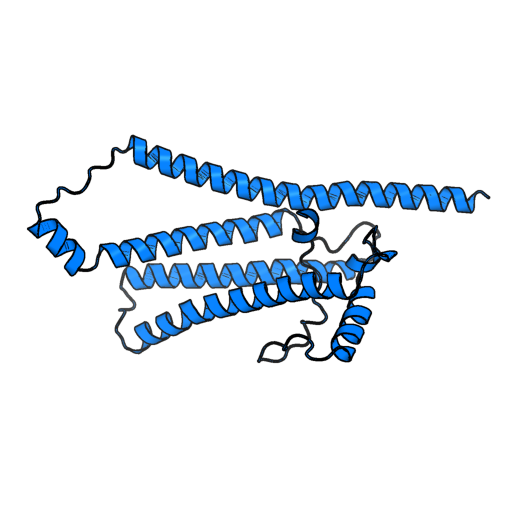07 -9.528 1.00 92.31 103 GLY A N 1
ATOM 879 C CA . GLY A 1 103 ? 11.075 -9.205 -8.478 1.00 92.31 103 GLY A CA 1
ATOM 880 C C . GLY A 1 103 ? 11.265 -8.571 -7.099 1.00 92.31 103 GLY A C 1
ATOM 881 O O . GLY A 1 103 ? 10.662 -9.027 -6.130 1.00 92.31 103 GLY A O 1
ATOM 882 N N . LEU A 1 104 ? 12.024 -7.472 -7.011 1.00 93.25 104 LEU A N 1
ATOM 883 C CA . LEU A 1 104 ? 12.137 -6.691 -5.777 1.00 93.25 104 LEU A CA 1
ATOM 884 C C . LEU A 1 104 ? 10.775 -6.126 -5.351 1.00 93.25 104 LEU A C 1
ATOM 886 O O . LEU A 1 104 ? 10.389 -6.275 -4.196 1.00 93.25 104 LEU A O 1
ATOM 890 N N . LEU A 1 105 ? 10.027 -5.518 -6.275 1.00 92.94 105 LEU A N 1
ATOM 891 C CA . LEU A 1 105 ? 8.687 -4.988 -6.007 1.00 92.94 105 LEU A CA 1
ATOM 892 C C . LEU A 1 105 ? 7.705 -6.085 -5.576 1.00 92.94 105 LEU A C 1
ATOM 894 O O . LEU A 1 105 ? 6.923 -5.866 -4.654 1.00 92.94 105 LEU A O 1
ATOM 898 N N . PHE A 1 106 ? 7.781 -7.272 -6.183 1.00 93.31 106 PHE A N 1
ATOM 899 C CA . PHE A 1 106 ? 7.000 -8.441 -5.778 1.00 93.31 106 PHE A CA 1
ATOM 900 C C . PHE A 1 106 ? 7.329 -8.863 -4.340 1.00 93.31 106 PHE A C 1
ATOM 902 O O . PHE A 1 106 ? 6.427 -9.039 -3.522 1.00 93.31 106 PHE A O 1
ATOM 909 N N . ALA A 1 107 ? 8.619 -8.971 -4.005 1.00 93.69 107 ALA A N 1
ATOM 910 C CA . ALA A 1 107 ? 9.073 -9.334 -2.665 1.00 93.69 107 ALA A CA 1
ATOM 911 C C . ALA A 1 107 ? 8.666 -8.289 -1.610 1.00 93.69 107 ALA A C 1
ATOM 913 O O . ALA A 1 107 ? 8.195 -8.646 -0.526 1.00 93.69 107 ALA A O 1
ATOM 914 N N . LEU A 1 108 ? 8.788 -6.997 -1.934 1.00 92.25 108 LEU A N 1
ATOM 915 C CA . LEU A 1 108 ? 8.329 -5.908 -1.072 1.00 92.25 108 LEU A CA 1
ATOM 916 C C . LEU A 1 108 ? 6.804 -5.947 -0.893 1.00 92.25 108 LEU A C 1
ATOM 918 O O . LEU A 1 108 ? 6.327 -5.868 0.235 1.00 92.25 108 LEU A O 1
ATOM 922 N N . GLY A 1 109 ? 6.033 -6.142 -1.965 1.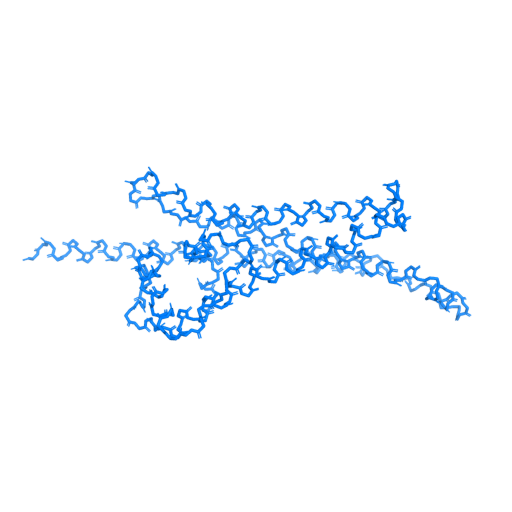00 91.25 109 GLY A N 1
ATOM 923 C CA . GLY A 1 109 ? 4.575 -6.291 -1.900 1.00 91.25 109 GLY A CA 1
ATOM 924 C C . GLY A 1 109 ? 4.131 -7.486 -1.050 1.00 91.25 109 GLY A C 1
ATOM 925 O O . GLY A 1 109 ? 3.235 -7.357 -0.216 1.00 91.25 109 GLY A O 1
ATOM 926 N N . GLY A 1 110 ? 4.800 -8.634 -1.190 1.00 89.00 110 GLY A N 1
ATOM 927 C CA . GLY A 1 110 ? 4.551 -9.809 -0.353 1.00 89.00 110 GLY A CA 1
ATOM 928 C C . GLY A 1 110 ? 4.857 -9.538 1.122 1.00 89.00 110 GLY A C 1
ATOM 929 O O . GLY A 1 110 ? 4.033 -9.824 1.991 1.00 89.00 110 GLY A O 1
ATOM 930 N N . THR A 1 111 ? 5.994 -8.899 1.405 1.00 89.56 111 THR A N 1
ATOM 931 C CA . THR A 1 111 ? 6.375 -8.490 2.766 1.00 89.56 111 THR A CA 1
ATOM 932 C C . THR A 1 111 ? 5.371 -7.501 3.358 1.00 89.56 111 THR A C 1
ATOM 934 O O . THR A 1 111 ? 5.012 -7.617 4.525 1.00 89.56 111 THR A O 1
ATOM 937 N N . GLN A 1 112 ? 4.837 -6.581 2.554 1.00 90.19 112 GLN A N 1
ATOM 938 C CA . GLN A 1 112 ? 3.801 -5.647 2.984 1.00 90.19 112 GLN A CA 1
ATOM 939 C C . GLN A 1 112 ? 2.511 -6.363 3.408 1.00 90.19 112 GLN A C 1
ATOM 941 O O . GLN A 1 112 ? 1.927 -6.030 4.441 1.00 90.19 112 GLN A O 1
ATOM 946 N N . GLY A 1 113 ? 2.097 -7.391 2.660 1.00 85.12 113 GLY A N 1
ATOM 947 C CA . GLY A 1 113 ? 0.990 -8.267 3.049 1.00 85.12 113 GLY A CA 1
ATOM 948 C C . GLY A 1 113 ? 1.274 -9.041 4.341 1.00 85.12 113 GLY A C 1
ATOM 949 O O . GLY A 1 113 ? 0.407 -9.123 5.212 1.00 85.12 113 GLY A O 1
ATOM 950 N N . LEU A 1 114 ? 2.503 -9.547 4.509 1.00 83.56 114 LEU A N 1
ATOM 951 C CA . LEU A 1 114 ? 2.940 -10.224 5.737 1.00 83.56 114 LEU A CA 1
ATOM 952 C C . LEU A 1 114 ? 2.930 -9.289 6.952 1.00 83.56 114 LEU A C 1
ATOM 954 O O . LEU A 1 114 ? 2.499 -9.703 8.026 1.00 83.56 114 LEU A O 1
ATOM 958 N N . ILE A 1 115 ? 3.353 -8.033 6.794 1.00 80.75 115 ILE A N 1
ATOM 959 C CA . ILE A 1 115 ? 3.298 -7.020 7.855 1.00 80.75 115 ILE A CA 1
ATOM 960 C C . ILE A 1 115 ? 1.845 -6.710 8.219 1.00 80.75 115 ILE A C 1
ATOM 962 O O . ILE A 1 115 ? 1.526 -6.664 9.405 1.00 80.75 115 ILE A O 1
ATOM 966 N N . GLY A 1 116 ? 0.955 -6.565 7.232 1.00 77.56 116 GLY A N 1
ATOM 967 C CA . GLY A 1 116 ? -0.478 -6.375 7.481 1.00 77.56 116 GLY A CA 1
ATOM 968 C C . GLY A 1 116 ? -1.094 -7.556 8.240 1.00 77.56 116 GLY A C 1
ATOM 969 O O . GLY A 1 116 ? -1.812 -7.375 9.220 1.00 77.56 116 GLY A O 1
ATOM 970 N N . TRP A 1 117 ? -0.742 -8.788 7.866 1.00 78.69 117 TRP A N 1
ATOM 971 C CA . TRP A 1 117 ? -1.152 -9.983 8.608 1.00 78.69 117 TRP A CA 1
ATOM 972 C C . TRP A 1 117 ? -0.575 -10.023 10.028 1.00 78.69 117 TRP A C 1
ATOM 974 O O . TRP A 1 117 ? -1.292 -10.339 10.979 1.00 78.69 117 TRP A O 1
ATOM 984 N N . TRP A 1 118 ? 0.706 -9.683 10.192 1.00 74.81 118 TRP A N 1
ATOM 985 C CA . TRP A 1 118 ? 1.363 -9.620 11.494 1.00 74.81 118 TRP A CA 1
ATOM 986 C C . TRP A 1 118 ? 0.689 -8.595 12.402 1.00 74.81 118 TRP A C 1
ATOM 988 O O . TRP A 1 118 ? 0.419 -8.910 13.560 1.00 74.81 118 TRP A O 1
ATOM 998 N N . MET A 1 119 ? 0.353 -7.416 11.878 1.00 72.44 119 MET A N 1
ATOM 999 C CA . MET A 1 119 ? -0.369 -6.354 12.578 1.00 72.44 119 MET A CA 1
ATOM 1000 C C . MET A 1 119 ? -1.708 -6.851 13.144 1.00 72.44 119 MET A C 1
ATOM 1002 O O . MET A 1 119 ? -1.998 -6.582 14.306 1.00 72.44 119 MET A O 1
ATOM 1006 N N . VAL A 1 120 ? -2.461 -7.652 12.379 1.00 65.69 120 VAL A N 1
ATOM 1007 C CA . VAL A 1 120 ? -3.744 -8.236 12.815 1.00 65.69 120 VAL A CA 1
ATOM 1008 C C . VAL A 1 120 ? -3.538 -9.380 13.813 1.00 65.69 120 VAL A C 1
ATOM 1010 O O . VAL A 1 120 ? -4.101 -9.367 14.902 1.00 65.69 120 VAL A O 1
ATOM 1013 N N . LYS A 1 121 ? -2.700 -10.373 13.487 1.00 65.56 121 LYS A N 1
ATOM 1014 C CA . LYS A 1 121 ? -2.516 -11.578 14.321 1.00 65.56 121 LYS A CA 1
ATOM 1015 C C . LYS A 1 121 ? -1.905 -11.270 15.684 1.00 65.56 121 LYS A C 1
ATOM 1017 O O . LYS A 1 121 ? -2.238 -11.908 16.680 1.00 65.56 121 LYS A O 1
ATOM 1022 N N . SER A 1 122 ? -0.978 -10.323 15.729 1.00 59.19 122 SER A N 1
ATOM 1023 C CA . SER A 1 122 ? -0.360 -9.894 16.983 1.00 59.19 122 SER A CA 1
ATOM 1024 C C . SER A 1 122 ? -1.327 -9.128 17.889 1.00 59.19 122 SER A C 1
ATOM 1026 O O . SER A 1 122 ? -1.092 -9.078 19.086 1.00 59.19 122 SER A O 1
ATOM 1028 N N . GLY A 1 123 ? -2.431 -8.611 17.345 1.00 54.22 123 GLY A N 1
ATOM 1029 C CA . GLY A 1 123 ? -3.568 -8.113 18.114 1.00 54.22 123 GLY A CA 1
ATOM 1030 C C . GLY A 1 123 ? -4.512 -9.207 18.627 1.00 54.22 123 GLY A C 1
ATOM 1031 O O . GLY A 1 123 ? -5.472 -8.883 19.297 1.00 54.22 123 GLY A O 1
ATOM 1032 N N . LEU A 1 124 ? -4.283 -10.490 18.332 1.00 50.47 124 LEU A N 1
ATOM 1033 C CA . LEU A 1 124 ? -5.128 -11.596 18.820 1.00 50.47 124 LEU A CA 1
ATOM 1034 C C . LEU A 1 124 ? -4.396 -12.503 19.822 1.00 50.47 124 LEU A C 1
ATOM 1036 O O . LEU A 1 124 ? -5.018 -13.192 20.619 1.00 50.47 124 LEU A O 1
ATOM 1040 N N . LYS A 1 125 ? -3.057 -12.528 19.791 1.00 45.97 125 LYS A N 1
ATOM 1041 C CA . LYS A 1 125 ? -2.238 -13.433 20.621 1.00 45.97 125 LYS A CA 1
ATOM 1042 C C . LYS A 1 125 ? -1.977 -12.956 22.052 1.00 45.97 125 LYS A C 1
ATOM 1044 O O . LYS A 1 125 ? -1.550 -13.768 22.868 1.00 45.97 125 LYS A O 1
ATOM 1049 N N . ASP A 1 126 ? -2.254 -11.696 22.370 1.00 48.88 126 ASP A N 1
ATOM 1050 C CA . ASP A 1 126 ? -2.063 -11.167 23.728 1.00 48.88 126 ASP A CA 1
ATOM 1051 C C . ASP A 1 126 ? -3.160 -11.634 24.714 1.00 48.88 126 ASP A C 1
ATOM 1053 O O . ASP A 1 126 ? -3.109 -11.312 25.895 1.00 48.88 126 ASP A O 1
ATOM 1057 N N . GLU A 1 127 ? -4.114 -12.466 24.273 1.00 45.34 127 GLU A N 1
ATOM 1058 C CA . GLU A 1 127 ? -5.131 -13.095 25.135 1.00 45.34 127 GLU A CA 1
ATOM 1059 C C . GLU A 1 127 ? -4.579 -14.223 26.032 1.00 45.34 127 GLU A C 1
ATOM 1061 O O . GLU A 1 127 ? -5.210 -14.594 27.022 1.00 45.34 127 GLU A O 1
ATOM 1066 N N . GLY A 1 128 ? -3.392 -14.764 25.725 1.00 40.12 128 GLY A N 1
ATOM 1067 C CA . GLY A 1 128 ? -2.820 -15.918 26.432 1.00 40.12 128 GLY A CA 1
ATOM 1068 C C . GLY A 1 128 ? -2.184 -15.616 27.794 1.00 40.12 128 GLY A C 1
ATOM 1069 O O . GLY A 1 128 ? -1.890 -16.544 28.542 1.00 40.12 128 GLY A O 1
ATOM 1070 N N . ASN A 1 129 ? -1.970 -14.343 28.139 1.00 36.03 129 ASN A N 1
ATOM 1071 C CA . ASN A 1 129 ? -1.465 -13.946 29.451 1.00 36.03 129 ASN A CA 1
ATOM 1072 C C . ASN A 1 129 ? -2.418 -12.909 30.047 1.00 36.03 129 ASN A C 1
ATOM 1074 O O . ASN A 1 129 ? -2.237 -11.705 29.867 1.00 36.03 129 ASN A O 1
ATOM 1078 N N . GLN A 1 130 ? -3.466 -13.399 30.718 1.00 39.84 130 GLN A N 1
ATOM 1079 C CA . GLN A 1 130 ? -4.480 -12.598 31.406 1.00 39.84 130 GLN A CA 1
ATOM 1080 C C . GLN A 1 130 ? -3.902 -11.866 32.624 1.00 39.84 130 GLN A C 1
ATOM 1082 O O . GLN A 1 130 ? -4.249 -12.121 33.773 1.00 39.84 130 GLN A O 1
ATOM 1087 N N . THR A 1 131 ? -3.004 -10.922 32.374 1.00 33.03 131 THR A N 1
ATOM 1088 C CA . THR A 1 131 ? -2.686 -9.854 33.313 1.00 33.03 131 THR A CA 1
ATOM 1089 C C . THR A 1 131 ? -3.365 -8.595 32.787 1.00 33.03 131 THR A C 1
ATOM 1091 O O . THR A 1 131 ? -3.185 -8.250 31.621 1.00 33.03 131 THR A O 1
ATOM 1094 N N . TRP A 1 132 ? -4.110 -7.885 33.636 1.00 42.41 132 TRP A N 1
ATOM 1095 C CA . TRP A 1 132 ? -4.889 -6.667 33.339 1.00 42.41 132 TRP A CA 1
ATOM 1096 C C . TRP A 1 132 ? -4.111 -5.499 32.671 1.00 42.41 132 TRP A C 1
ATOM 1098 O O . TRP A 1 132 ? -4.701 -4.462 32.383 1.00 42.41 132 TRP A O 1
ATOM 1108 N N . ASN A 1 133 ? -2.816 -5.674 32.374 1.00 40.19 133 ASN A N 1
ATOM 1109 C CA . ASN A 1 133 ? -1.925 -4.733 31.685 1.00 40.19 133 ASN A CA 1
ATOM 1110 C C . ASN A 1 133 ? -1.505 -5.145 30.256 1.00 40.19 133 ASN A C 1
ATOM 1112 O O . ASN A 1 133 ? -0.979 -4.300 29.529 1.00 40.19 133 ASN A O 1
ATOM 1116 N N . ASN A 1 134 ? -1.728 -6.391 29.822 1.00 38.97 134 ASN A N 1
ATOM 1117 C CA . ASN A 1 134 ? -1.323 -6.863 28.491 1.00 38.97 134 ASN A CA 1
ATOM 1118 C C . ASN A 1 134 ? -2.526 -6.898 27.558 1.00 38.97 134 ASN A C 1
ATOM 1120 O O . ASN A 1 134 ? -3.240 -7.885 27.430 1.00 38.97 134 ASN A O 1
ATOM 1124 N N . LEU A 1 135 ? -2.786 -5.746 26.953 1.00 47.00 135 LEU A N 1
ATOM 1125 C CA . LEU A 1 135 ? -3.865 -5.592 25.993 1.00 47.00 135 LEU A CA 1
ATOM 1126 C C . LEU A 1 135 ? -3.377 -6.005 24.602 1.00 47.00 135 LEU A C 1
ATOM 1128 O O . LEU A 1 135 ? -2.256 -5.636 24.245 1.00 47.00 135 LEU A O 1
ATOM 1132 N N . PRO A 1 136 ? -4.233 -6.644 23.789 1.00 45.81 136 PRO A N 1
ATOM 1133 C CA . PRO A 1 136 ? -3.993 -6.764 22.365 1.00 45.81 136 PRO A CA 1
ATOM 1134 C C . PRO A 1 136 ? -3.980 -5.364 21.756 1.00 45.81 136 PRO A C 1
ATOM 1136 O O . PRO A 1 136 ? -5.010 -4.710 21.607 1.00 45.81 136 PRO A O 1
ATOM 1139 N N . LYS A 1 137 ? -2.776 -4.853 21.504 1.00 52.97 137 LYS A N 1
ATOM 1140 C CA . LYS A 1 137 ? -2.544 -3.511 20.969 1.00 52.97 137 LYS A CA 1
ATOM 1141 C C . LYS A 1 137 ? -1.921 -3.656 19.594 1.00 52.97 137 LYS A C 1
ATOM 1143 O O . LYS A 1 137 ? -0.877 -4.297 19.440 1.00 52.97 137 LYS A O 1
ATOM 1148 N N . VAL A 1 138 ? -2.483 -2.980 18.597 1.00 52.06 138 VAL A N 1
ATOM 1149 C CA . VAL A 1 138 ? -1.683 -2.632 17.426 1.00 52.06 138 VAL A CA 1
ATOM 1150 C C . VAL A 1 138 ? -0.665 -1.602 17.897 1.00 52.06 138 VAL A C 1
ATOM 1152 O O . VAL A 1 138 ? -0.982 -0.435 18.101 1.00 52.06 138 VAL A O 1
ATOM 1155 N N . SER A 1 139 ? 0.559 -2.052 18.153 1.00 62.16 139 SER A N 1
ATOM 1156 C CA . SER A 1 139 ? 1.640 -1.156 18.551 1.00 62.16 139 SER A CA 1
ATOM 1157 C C . SER A 1 139 ? 1.801 -0.040 17.496 1.00 62.16 139 SER A C 1
ATOM 1159 O O . SER A 1 139 ? 1.798 -0.354 16.300 1.00 62.16 139 SER A O 1
ATOM 1161 N N . PRO A 1 140 ? 1.970 1.239 17.898 1.00 65.62 140 PRO A N 1
ATOM 1162 C CA . PRO A 1 140 ? 2.188 2.356 16.971 1.00 65.62 140 PRO A CA 1
ATOM 1163 C C . PRO A 1 140 ? 3.332 2.084 15.993 1.00 65.62 140 PRO A C 1
ATOM 1165 O O . PRO A 1 140 ? 3.275 2.487 14.837 1.00 65.62 140 PRO A O 1
ATOM 1168 N N . TYR A 1 141 ? 4.328 1.310 16.433 1.00 68.00 141 TYR A N 1
ATOM 1169 C CA . TYR A 1 141 ? 5.431 0.856 15.600 1.00 68.00 141 TYR A CA 1
ATOM 1170 C C . TYR A 1 141 ? 4.971 -0.071 14.466 1.00 68.00 141 TYR A C 1
ATOM 1172 O O . TYR A 1 141 ? 5.459 0.072 13.356 1.00 68.00 141 TYR A O 1
ATOM 1180 N N . ARG A 1 142 ? 3.999 -0.972 14.684 1.00 76.50 142 ARG A N 1
ATOM 1181 C CA . ARG A 1 142 ? 3.473 -1.866 13.629 1.00 76.50 142 ARG A CA 1
ATOM 1182 C C . ARG A 1 142 ? 2.720 -1.084 12.557 1.00 76.50 142 ARG A C 1
ATOM 1184 O O . ARG A 1 142 ? 2.942 -1.309 11.369 1.00 76.50 142 ARG A O 1
ATOM 1191 N N . LEU A 1 143 ? 1.872 -0.145 12.985 1.00 74.19 143 LEU A N 1
ATOM 1192 C CA . LEU A 1 143 ? 1.135 0.746 12.086 1.00 74.19 143 LEU A CA 1
ATOM 1193 C C . LEU A 1 143 ? 2.100 1.623 11.278 1.00 74.19 143 LEU A C 1
ATOM 1195 O O . LEU A 1 143 ? 1.988 1.705 10.057 1.00 74.19 143 LEU A O 1
ATOM 1199 N N . ALA A 1 144 ? 3.086 2.217 11.954 1.00 79.50 144 ALA A N 1
ATOM 1200 C CA . ALA A 1 144 ? 4.151 2.992 11.336 1.00 79.50 144 ALA A CA 1
ATOM 1201 C C . ALA A 1 144 ? 4.938 2.161 10.305 1.00 79.50 144 ALA A C 1
ATOM 1203 O O . ALA A 1 144 ? 5.112 2.599 9.170 1.00 79.50 144 ALA A O 1
ATOM 1204 N N . THR A 1 145 ? 5.367 0.943 10.648 1.00 83.12 145 THR A N 1
ATOM 1205 C CA . THR A 1 145 ? 6.093 0.066 9.718 1.00 83.12 145 THR A CA 1
ATOM 1206 C C . THR A 1 145 ? 5.250 -0.283 8.491 1.00 83.12 145 THR A C 1
ATOM 1208 O O . THR A 1 145 ? 5.752 -0.197 7.371 1.00 83.12 145 THR A O 1
ATOM 1211 N N . HIS A 1 146 ? 3.972 -0.627 8.675 1.00 82.75 146 HIS A N 1
ATOM 1212 C CA . HIS A 1 146 ? 3.081 -0.950 7.560 1.00 82.75 146 HIS A CA 1
ATOM 1213 C C . HIS A 1 146 ? 2.852 0.254 6.639 1.00 82.75 146 HIS A C 1
ATOM 1215 O O . HIS A 1 146 ? 2.959 0.133 5.419 1.00 82.75 146 HIS A O 1
ATOM 1221 N N . LEU A 1 147 ? 2.582 1.431 7.209 1.00 84.25 147 LEU A N 1
ATOM 1222 C CA . LEU A 1 147 ? 2.357 2.650 6.435 1.00 84.25 147 LEU A CA 1
ATOM 1223 C C . LEU A 1 147 ? 3.629 3.104 5.708 1.00 84.25 147 LEU A C 1
ATOM 1225 O O . LEU A 1 147 ? 3.582 3.416 4.519 1.00 84.25 147 LEU A O 1
ATOM 1229 N N . GLY A 1 148 ? 4.771 3.096 6.397 1.00 86.94 148 GLY A N 1
ATOM 1230 C CA . GLY A 1 148 ? 6.058 3.471 5.820 1.00 86.94 148 GLY A CA 1
ATOM 1231 C C . GLY A 1 148 ? 6.421 2.584 4.632 1.00 86.94 148 GLY A C 1
ATOM 1232 O O . GLY A 1 148 ? 6.745 3.087 3.557 1.00 86.94 148 GLY A O 1
ATOM 1233 N N . MET A 1 149 ? 6.261 1.266 4.785 1.00 88.25 149 MET A N 1
ATOM 1234 C CA . MET A 1 149 ? 6.496 0.318 3.699 1.00 88.25 149 MET A CA 1
ATOM 1235 C C . MET A 1 149 ? 5.504 0.496 2.539 1.00 88.25 149 MET A C 1
ATOM 1237 O O . MET A 1 149 ? 5.916 0.402 1.381 1.00 88.25 149 MET A O 1
ATOM 1241 N N . ALA A 1 150 ? 4.237 0.836 2.818 1.00 87.44 150 ALA A N 1
ATOM 1242 C CA . ALA A 1 150 ? 3.249 1.160 1.784 1.00 87.44 150 ALA A CA 1
ATOM 1243 C C . ALA A 1 150 ? 3.723 2.326 0.908 1.00 87.44 150 ALA A C 1
ATOM 1245 O O . ALA A 1 150 ? 3.718 2.228 -0.321 1.00 87.44 150 ALA A O 1
ATOM 1246 N N . PHE A 1 151 ? 4.171 3.415 1.541 1.00 87.75 151 PHE A N 1
ATOM 1247 C CA . PHE A 1 151 ? 4.667 4.596 0.840 1.00 87.75 151 PHE A CA 1
ATOM 1248 C C . PHE A 1 151 ? 5.931 4.299 0.038 1.00 87.75 151 PHE A C 1
ATOM 1250 O O . PHE A 1 151 ? 6.029 4.723 -1.113 1.00 87.75 151 PHE A O 1
ATOM 1257 N N . THR A 1 152 ? 6.873 3.535 0.595 1.00 89.62 152 THR A N 1
ATOM 1258 C CA . THR A 1 152 ? 8.077 3.122 -0.137 1.00 89.62 152 THR A CA 1
ATOM 1259 C C . THR A 1 152 ? 7.716 2.337 -1.397 1.00 89.62 152 THR A C 1
ATOM 1261 O O . THR A 1 152 ? 8.201 2.663 -2.480 1.00 89.62 152 THR A O 1
ATOM 1264 N N . ILE A 1 153 ? 6.828 1.344 -1.291 1.00 89.94 153 ILE A N 1
ATOM 1265 C CA . ILE A 1 153 ? 6.381 0.550 -2.445 1.00 89.94 153 ILE A CA 1
ATOM 1266 C C . ILE A 1 153 ? 5.671 1.434 -3.471 1.00 89.94 153 ILE A C 1
ATOM 1268 O O . ILE A 1 153 ? 5.945 1.318 -4.664 1.00 89.94 153 ILE A O 1
ATOM 1272 N N . PHE A 1 154 ? 4.801 2.341 -3.024 1.00 88.81 154 PHE A N 1
ATOM 1273 C CA . PHE A 1 154 ? 4.092 3.269 -3.902 1.00 88.81 154 PHE A CA 1
ATOM 1274 C C . PHE A 1 154 ? 5.053 4.156 -4.704 1.00 88.81 154 PHE A C 1
ATOM 1276 O O . PHE A 1 154 ? 4.933 4.238 -5.927 1.00 88.81 154 PHE A O 1
ATOM 1283 N N . VAL A 1 155 ? 6.043 4.767 -4.045 1.00 89.88 155 VAL A N 1
ATOM 1284 C CA . VAL A 1 155 ? 7.053 5.604 -4.712 1.00 89.88 155 VAL A CA 1
ATOM 1285 C C . VAL A 1 155 ? 7.863 4.785 -5.715 1.00 89.88 155 VAL A C 1
ATOM 1287 O O . VAL A 1 155 ? 8.074 5.237 -6.839 1.00 89.88 155 VAL A O 1
ATOM 1290 N N . LEU A 1 156 ? 8.275 3.564 -5.355 1.00 90.50 156 LEU A N 1
ATOM 1291 C CA . LEU A 1 156 ? 9.018 2.689 -6.264 1.00 90.50 156 LEU A CA 1
ATOM 1292 C C . LEU A 1 156 ? 8.174 2.261 -7.473 1.00 90.50 156 LEU A C 1
ATOM 1294 O O . LEU A 1 156 ? 8.690 2.252 -8.591 1.00 90.50 156 LEU A O 1
ATOM 1298 N N . LEU A 1 157 ? 6.891 1.938 -7.286 1.00 90.00 157 LEU A N 1
ATOM 1299 C CA . LEU A 1 157 ? 5.972 1.610 -8.381 1.00 90.00 157 LEU A CA 1
ATOM 1300 C C . LEU A 1 157 ? 5.772 2.802 -9.315 1.00 90.00 157 LEU A C 1
ATOM 1302 O O . LEU A 1 157 ? 5.877 2.645 -10.530 1.00 90.00 157 LEU A O 1
ATOM 1306 N N . LEU A 1 158 ? 5.533 3.991 -8.758 1.00 89.31 158 LEU A N 1
ATOM 1307 C CA . LEU A 1 158 ? 5.351 5.213 -9.533 1.00 89.31 158 LEU A CA 1
ATOM 1308 C C . LEU A 1 158 ? 6.616 5.556 -10.328 1.00 89.31 158 LEU A C 1
ATOM 1310 O O . LEU A 1 158 ? 6.539 5.801 -11.531 1.00 89.31 158 LEU A O 1
ATOM 1314 N N . TYR A 1 159 ? 7.782 5.500 -9.680 1.00 88.06 159 TYR A N 1
ATOM 1315 C CA . TYR A 1 159 ? 9.075 5.727 -10.322 1.00 88.06 159 TYR A CA 1
ATOM 1316 C C . TYR A 1 159 ? 9.314 4.750 -11.481 1.00 88.06 159 TYR A C 1
ATOM 1318 O O . TYR A 1 159 ? 9.628 5.178 -12.591 1.00 88.06 159 TYR A O 1
ATOM 1326 N N . ASN A 1 160 ? 9.115 3.444 -11.261 1.00 86.69 160 ASN A N 1
ATOM 1327 C CA . ASN A 1 160 ? 9.310 2.438 -12.308 1.00 86.69 160 ASN A CA 1
ATOM 1328 C C . ASN A 1 160 ? 8.279 2.581 -13.440 1.00 86.69 160 ASN A C 1
ATOM 1330 O O . ASN A 1 160 ? 8.641 2.463 -14.611 1.00 86.69 160 ASN A O 1
ATOM 1334 N N . GLY A 1 161 ? 7.016 2.875 -13.119 1.00 86.00 161 GLY A N 1
ATOM 1335 C CA . GLY A 1 161 ? 5.958 3.094 -14.106 1.00 86.00 161 GLY A CA 1
ATOM 1336 C C . GLY A 1 161 ? 6.255 4.285 -15.018 1.00 86.00 161 GLY A C 1
ATOM 1337 O O . GLY A 1 161 ? 6.196 4.157 -16.242 1.00 86.00 161 GLY A O 1
ATOM 1338 N N . LEU A 1 162 ? 6.657 5.417 -14.434 1.00 85.31 162 LEU A N 1
ATOM 1339 C CA . LEU A 1 162 ? 7.063 6.608 -15.183 1.00 85.31 162 LEU A CA 1
ATOM 1340 C C . LEU A 1 162 ? 8.335 6.366 -15.997 1.00 85.31 162 LEU A C 1
ATOM 1342 O O . LEU A 1 162 ? 8.398 6.777 -17.152 1.00 85.31 162 LEU A O 1
ATOM 1346 N N . HIS A 1 163 ? 9.321 5.659 -15.439 1.00 82.94 163 HIS A N 1
ATOM 1347 C CA . HIS A 1 163 ? 10.551 5.316 -16.151 1.00 82.94 163 HIS A CA 1
ATOM 1348 C C . HIS A 1 163 ? 10.267 4.468 -17.399 1.00 82.94 163 HIS A C 1
ATOM 1350 O O . HIS A 1 163 ? 10.768 4.772 -18.482 1.00 82.94 163 HIS A O 1
ATOM 1356 N N . VAL A 1 164 ? 9.424 3.435 -17.284 1.00 81.94 164 VAL A N 1
ATOM 1357 C CA . VAL A 1 164 ? 9.023 2.602 -18.430 1.00 81.94 164 VAL A CA 1
ATOM 1358 C C . VAL A 1 164 ? 8.201 3.406 -19.441 1.00 81.94 164 VAL A C 1
ATOM 1360 O O . VAL A 1 164 ? 8.414 3.266 -20.645 1.00 81.94 164 VAL A O 1
ATOM 1363 N N . TYR A 1 165 ? 7.293 4.271 -18.979 1.00 79.88 165 TYR A N 1
ATOM 1364 C CA . TYR A 1 165 ? 6.492 5.128 -19.855 1.00 79.88 165 TYR A CA 1
ATOM 1365 C C . TYR A 1 165 ? 7.360 6.113 -20.652 1.00 79.88 165 TYR A C 1
ATOM 1367 O O . TYR A 1 165 ? 7.225 6.202 -21.872 1.00 79.88 165 TYR A O 1
ATOM 1375 N N . ALA A 1 166 ? 8.299 6.790 -19.986 1.00 75.69 166 ALA A N 1
ATOM 1376 C CA . ALA A 1 166 ? 9.233 7.730 -20.604 1.00 75.69 166 ALA A CA 1
ATOM 1377 C C . ALA A 1 166 ? 10.242 7.044 -21.543 1.00 75.69 166 ALA A C 1
ATOM 1379 O O . ALA A 1 166 ? 10.669 7.636 -22.532 1.00 75.69 166 ALA A O 1
ATOM 1380 N N . SER A 1 167 ? 10.587 5.781 -21.271 1.00 69.62 167 SER A N 1
ATOM 1381 C CA . SER A 1 167 ? 11.499 4.974 -22.099 1.00 69.62 167 SER A CA 1
ATOM 1382 C C . SER A 1 167 ? 10.843 4.390 -23.358 1.00 69.62 167 SER A C 1
ATOM 1384 O O . SER A 1 167 ? 11.477 3.626 -24.092 1.00 69.62 167 SER A O 1
ATOM 1386 N N . ARG A 1 168 ? 9.570 4.704 -23.640 1.00 72.75 168 ARG A N 1
ATOM 1387 C CA . ARG A 1 168 ? 8.926 4.281 -24.889 1.00 72.75 168 ARG A CA 1
ATOM 1388 C C . ARG A 1 168 ? 9.616 4.955 -26.075 1.00 72.75 168 ARG A C 1
ATOM 1390 O O . ARG A 1 168 ? 9.601 6.177 -26.187 1.00 72.75 168 ARG A O 1
ATOM 1397 N N . LYS A 1 169 ? 10.128 4.141 -27.009 1.00 63.53 169 LYS A N 1
ATOM 1398 C CA . LYS A 1 169 ? 10.831 4.585 -28.231 1.00 63.53 169 LYS A CA 1
ATOM 1399 C C . LYS A 1 169 ? 10.131 5.730 -28.973 1.00 63.53 169 LYS A C 1
ATOM 1401 O O . LYS A 1 169 ? 10.812 6.616 -29.458 1.00 63.53 169 LYS A O 1
ATOM 1406 N N . GLN A 1 170 ? 8.797 5.749 -29.032 1.00 64.25 170 GLN A N 1
ATOM 1407 C CA . GLN A 1 170 ? 8.044 6.844 -29.660 1.00 64.25 170 GLN A CA 1
ATOM 1408 C C . GLN A 1 170 ? 8.241 8.193 -28.954 1.00 64.25 170 GLN A C 1
ATOM 1410 O O . GLN A 1 170 ? 8.475 9.188 -29.625 1.00 64.25 170 GLN A O 1
ATOM 1415 N N . VAL A 1 171 ? 8.213 8.232 -27.619 1.00 64.56 171 VAL A N 1
ATOM 1416 C CA . VAL A 1 171 ? 8.451 9.463 -26.847 1.00 64.56 171 VAL A CA 1
ATOM 1417 C C . VAL A 1 171 ? 9.897 9.919 -27.022 1.00 64.56 171 VAL A C 1
ATOM 1419 O O . VAL A 1 171 ? 10.149 11.093 -27.263 1.00 64.56 171 VAL A O 1
ATOM 1422 N N . THR A 1 172 ? 10.851 8.986 -26.969 1.00 67.75 172 THR A N 1
ATOM 1423 C CA . THR A 1 172 ? 12.273 9.301 -27.167 1.00 67.75 172 THR A CA 1
ATOM 1424 C C . THR A 1 172 ? 12.558 9.812 -28.582 1.00 67.75 172 THR A C 1
ATOM 1426 O O . THR A 1 172 ? 13.291 10.783 -28.733 1.00 67.75 172 THR A O 1
ATOM 1429 N N . ASN A 1 173 ? 11.954 9.209 -29.609 1.00 69.69 173 ASN A N 1
ATOM 1430 C CA . ASN A 1 173 ? 12.113 9.640 -30.996 1.00 69.69 173 ASN A CA 1
ATOM 1431 C C . ASN A 1 173 ? 11.490 11.018 -31.232 1.00 69.69 173 ASN A C 1
ATOM 1433 O O . ASN A 1 173 ? 12.149 11.858 -31.821 1.00 69.69 173 ASN A O 1
ATOM 1437 N N . ILE A 1 174 ? 10.291 11.288 -30.699 1.00 69.75 174 ILE A N 1
ATOM 1438 C CA . ILE A 1 174 ? 9.653 12.612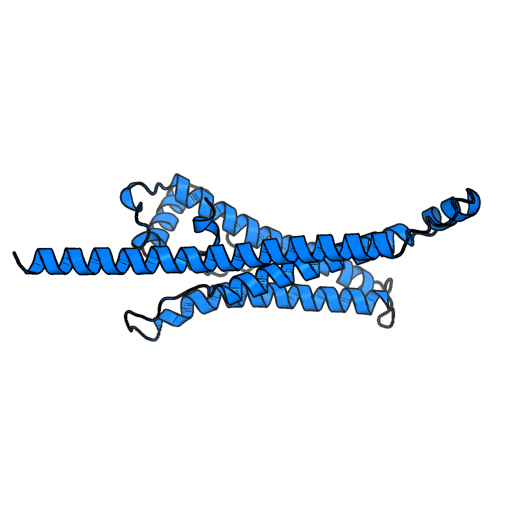 -30.790 1.00 69.75 174 ILE A CA 1
ATOM 1439 C C . ILE A 1 174 ? 10.506 13.684 -30.097 1.00 69.75 174 ILE A C 1
ATOM 1441 O O . ILE A 1 174 ? 10.712 14.753 -30.656 1.00 69.75 174 ILE A O 1
ATOM 1445 N N . ILE A 1 175 ? 11.039 13.409 -28.902 1.00 69.25 175 ILE A N 1
ATOM 1446 C CA . ILE A 1 175 ? 11.922 14.350 -28.190 1.00 69.25 175 ILE A CA 1
ATOM 1447 C C . ILE A 1 175 ? 13.188 14.641 -29.007 1.00 69.25 175 ILE A C 1
ATOM 1449 O O . ILE A 1 175 ? 13.612 15.793 -29.090 1.00 69.25 175 ILE A O 1
ATOM 1453 N N . ASN A 1 176 ? 13.771 13.609 -29.623 1.00 71.38 176 ASN A N 1
ATOM 1454 C CA . ASN A 1 176 ? 14.964 13.748 -30.454 1.00 71.38 176 ASN A CA 1
ATOM 1455 C C . ASN A 1 176 ? 14.672 14.491 -31.771 1.00 71.38 176 ASN A C 1
ATOM 1457 O O . ASN A 1 176 ? 15.462 15.344 -32.161 1.00 71.38 176 ASN A O 1
ATOM 1461 N N . GLU A 1 177 ? 13.549 14.201 -32.437 1.00 74.75 177 GLU A N 1
ATOM 1462 C CA . GLU A 1 177 ? 13.138 14.842 -33.697 1.00 74.75 177 GLU A CA 1
ATOM 1463 C C . GLU A 1 177 ? 12.708 16.299 -33.507 1.00 74.75 177 GLU A C 1
ATOM 1465 O O . GLU A 1 177 ? 13.041 17.148 -34.328 1.00 74.75 177 GLU A O 1
ATOM 1470 N N . LEU A 1 178 ? 12.025 16.622 -32.405 1.00 76.94 178 LEU A N 1
ATOM 1471 C CA . LEU A 1 178 ? 11.641 17.997 -32.074 1.00 76.94 178 LEU A CA 1
ATOM 1472 C C . LEU A 1 178 ? 12.815 18.833 -31.539 1.00 76.94 178 LEU A C 1
ATOM 1474 O O . LEU A 1 178 ? 12.627 20.007 -31.223 1.00 76.94 178 LEU A O 1
ATOM 1478 N N . GLY A 1 179 ? 14.007 18.243 -31.379 1.00 65.88 179 GLY A N 1
ATOM 1479 C CA . GLY A 1 179 ? 15.178 18.927 -30.828 1.00 65.88 179 GLY A CA 1
ATOM 1480 C C . GLY A 1 179 ? 14.942 19.500 -29.428 1.00 65.88 179 GLY A C 1
ATOM 1481 O O . GLY A 1 179 ? 15.651 20.418 -29.012 1.00 65.88 179 GLY A O 1
ATOM 1482 N N . VAL A 1 180 ? 13.939 18.993 -28.697 1.00 67.19 180 VAL A N 1
ATOM 1483 C CA . VAL A 1 180 ? 13.616 19.464 -27.350 1.00 67.19 180 VAL A CA 1
ATOM 1484 C C . VAL A 1 180 ? 14.758 19.008 -26.461 1.00 67.19 180 VAL A C 1
ATOM 1486 O O . VAL A 1 180 ? 14.835 17.841 -26.069 1.00 67.19 180 VAL A O 1
ATOM 1489 N N . ALA A 1 181 ? 15.682 19.927 -26.178 1.00 60.22 181 ALA A N 1
ATOM 1490 C CA . ALA A 1 181 ? 16.766 19.691 -25.243 1.00 60.22 181 ALA A CA 1
ATOM 1491 C C . ALA A 1 181 ? 16.169 19.082 -23.973 1.00 60.22 181 ALA A C 1
ATOM 1493 O O . ALA A 1 181 ? 15.179 19.597 -23.440 1.00 60.22 181 ALA A O 1
ATOM 1494 N N . ARG A 1 182 ? 16.742 17.963 -23.506 1.00 64.31 182 ARG A N 1
ATOM 1495 C CA . ARG A 1 182 ? 16.357 17.377 -22.218 1.00 64.31 182 ARG A CA 1
ATOM 1496 C C . ARG A 1 182 ? 16.324 18.517 -21.212 1.00 64.31 182 ARG A C 1
ATOM 1498 O O . ARG A 1 182 ? 17.348 19.175 -21.033 1.00 64.31 182 ARG A O 1
ATOM 1505 N N . VAL A 1 183 ? 15.160 18.766 -20.610 1.00 68.62 183 VAL A N 1
ATOM 1506 C CA . VAL A 1 183 ? 15.012 19.835 -19.621 1.00 68.62 183 VAL A CA 1
ATOM 1507 C C . VAL A 1 183 ? 16.057 19.575 -18.547 1.00 68.62 183 VAL A C 1
ATOM 1509 O O . VAL A 1 183 ? 15.973 18.584 -17.815 1.00 68.62 183 VAL A O 1
ATOM 1512 N N . ASN A 1 184 ? 17.093 20.414 -18.510 1.00 72.81 184 ASN A N 1
ATOM 1513 C CA . ASN A 1 184 ? 18.143 20.282 -17.522 1.00 72.81 184 ASN A CA 1
ATOM 1514 C C . ASN A 1 184 ? 17.588 20.837 -16.218 1.00 72.81 184 ASN A C 1
ATOM 1516 O O . ASN A 1 184 ? 17.635 22.036 -15.954 1.00 72.81 184 ASN A O 1
ATOM 1520 N N . VAL A 1 185 ? 16.956 19.956 -15.453 1.00 78.56 185 VAL A N 1
ATOM 1521 C CA . VAL A 1 185 ? 16.431 20.296 -14.140 1.00 78.56 185 VAL A CA 1
ATOM 1522 C C . VAL A 1 185 ? 17.633 20.509 -13.215 1.00 78.56 185 VAL A C 1
ATOM 1524 O O . VAL A 1 185 ? 18.377 19.545 -13.008 1.00 78.56 185 VAL A O 1
ATOM 1527 N N . PRO A 1 186 ? 17.842 21.722 -12.671 1.00 84.88 186 PRO A N 1
ATOM 1528 C CA . PRO A 1 186 ? 18.982 21.994 -11.808 1.00 84.88 186 PRO A CA 1
ATOM 1529 C C . PRO A 1 186 ? 18.937 21.096 -10.572 1.00 84.88 186 PRO A C 1
ATOM 1531 O O . PRO A 1 186 ? 17.862 20.793 -10.043 1.00 84.88 186 PRO A O 1
ATOM 1534 N N . ASP A 1 187 ? 20.108 20.683 -10.089 1.00 85.25 187 ASP A N 1
ATOM 1535 C CA . ASP A 1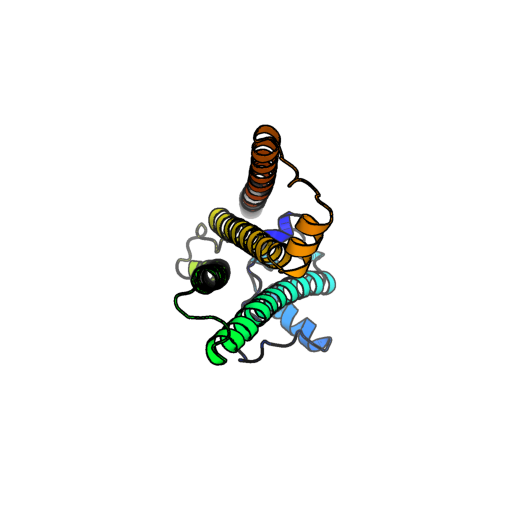 187 ? 20.192 19.744 -8.968 1.00 85.25 187 ASP A CA 1
ATOM 1536 C C . ASP A 1 187 ? 19.530 20.300 -7.700 1.00 85.25 187 ASP A C 1
ATOM 1538 O O . ASP A 1 187 ? 18.902 19.548 -6.960 1.00 85.25 187 ASP A O 1
ATOM 1542 N N . SER A 1 188 ? 19.539 21.622 -7.500 1.00 84.00 188 SER A N 1
ATOM 1543 C CA . SER A 1 188 ? 18.812 22.289 -6.411 1.00 84.00 188 SER A CA 1
ATOM 1544 C C . SER A 1 188 ? 17.305 22.008 -6.430 1.00 84.00 188 SER A C 1
ATOM 1546 O O . SER A 1 188 ? 16.711 21.770 -5.379 1.00 84.00 188 SER A O 1
ATOM 1548 N N . PHE A 1 189 ? 16.682 21.965 -7.610 1.00 84.50 189 PHE A N 1
ATOM 1549 C CA . PHE A 1 189 ? 15.266 21.627 -7.745 1.00 84.50 189 PHE A CA 1
ATOM 1550 C C . PHE A 1 189 ? 15.014 20.142 -7.459 1.00 84.50 189 PHE A C 1
ATOM 1552 O O . PHE A 1 189 ? 14.040 19.801 -6.791 1.00 84.50 189 PHE A O 1
ATOM 1559 N N . ARG A 1 190 ? 15.918 19.251 -7.889 1.00 81.94 190 ARG A N 1
ATOM 1560 C CA . ARG A 1 190 ? 15.838 17.813 -7.572 1.00 81.94 190 ARG A CA 1
ATOM 1561 C C . ARG A 1 190 ? 15.965 17.558 -6.070 1.00 81.94 190 ARG A C 1
ATOM 1563 O O . ARG A 1 190 ? 15.157 16.821 -5.512 1.00 81.94 190 ARG A O 1
ATOM 1570 N N . TYR A 1 191 ? 16.928 18.200 -5.407 1.00 85.94 191 TYR A N 1
ATOM 1571 C CA . TYR A 1 191 ? 17.089 18.107 -3.955 1.00 85.94 191 TYR A CA 1
ATOM 1572 C C . TYR A 1 191 ? 15.901 18.710 -3.204 1.00 85.94 191 TYR A C 1
ATOM 1574 O O . TYR A 1 191 ? 15.464 18.127 -2.216 1.00 85.94 191 TYR A O 1
ATOM 1582 N N . SER A 1 192 ? 15.327 19.813 -3.697 1.00 87.44 192 SER A N 1
ATOM 1583 C CA . SER A 1 192 ? 14.092 20.382 -3.144 1.00 87.44 192 SER A CA 1
ATOM 1584 C C . SER A 1 192 ? 12.924 19.392 -3.229 1.00 87.44 192 SER A C 1
ATOM 1586 O O . SER A 1 192 ? 12.256 19.144 -2.227 1.00 87.44 192 SER A O 1
ATOM 1588 N N . LEU A 1 193 ? 12.734 18.727 -4.376 1.00 86.06 193 LEU A N 1
ATOM 1589 C CA . LEU A 1 193 ? 11.718 17.679 -4.532 1.00 86.06 193 LEU A CA 1
ATOM 1590 C C . LEU A 1 193 ? 11.940 16.501 -3.574 1.00 86.06 193 LEU A C 1
ATOM 1592 O O . LEU A 1 193 ? 10.990 16.055 -2.931 1.00 86.06 193 LEU A O 1
ATOM 1596 N N . TYR A 1 194 ? 13.176 16.009 -3.437 1.00 86.06 194 TYR A N 1
ATOM 1597 C CA . TYR A 1 194 ? 13.486 14.954 -2.465 1.00 86.06 194 TYR A CA 1
ATOM 1598 C C . TYR A 1 194 ? 13.240 15.411 -1.022 1.00 86.06 194 TYR A C 1
ATOM 1600 O O . TYR A 1 194 ? 12.698 14.642 -0.229 1.00 86.06 194 TYR A O 1
ATOM 1608 N N . GLY A 1 195 ? 13.558 16.667 -0.701 1.00 88.00 195 GLY A N 1
ATOM 1609 C CA . GLY A 1 195 ? 13.246 17.285 0.585 1.00 88.00 195 GLY A CA 1
ATOM 1610 C C . GLY A 1 195 ? 11.742 17.338 0.858 1.00 88.00 195 GLY A C 1
ATOM 1611 O O . GLY A 1 195 ? 11.303 16.920 1.926 1.00 88.00 195 GLY A O 1
ATOM 1612 N N . MET A 1 196 ? 10.934 17.765 -0.119 1.00 86.12 196 MET A N 1
ATOM 1613 C CA . MET A 1 196 ? 9.470 17.798 -0.004 1.00 86.12 196 MET A CA 1
ATOM 1614 C C . MET A 1 196 ? 8.869 16.399 0.171 1.00 86.12 196 MET A C 1
ATOM 1616 O O . MET A 1 196 ? 7.996 16.212 1.018 1.00 86.12 196 MET A O 1
ATOM 1620 N N . LEU A 1 197 ? 9.347 15.408 -0.587 1.00 86.69 197 LEU A N 1
ATOM 1621 C CA . LEU A 1 197 ? 8.910 14.016 -0.448 1.00 86.69 197 LEU A CA 1
ATOM 1622 C C . LEU A 1 197 ? 9.278 13.451 0.931 1.00 86.69 197 LEU A C 1
ATOM 1624 O O . LEU A 1 197 ? 8.440 12.827 1.580 1.00 86.69 197 LEU A O 1
ATOM 1628 N N . GLY A 1 198 ? 10.502 13.708 1.402 1.00 87.06 198 GLY A N 1
ATOM 1629 C CA . GLY A 1 198 ? 10.962 13.303 2.731 1.00 87.06 198 GLY A CA 1
ATOM 1630 C C . GLY A 1 198 ? 10.173 13.971 3.858 1.00 87.06 198 GLY A C 1
ATOM 1631 O O . GLY A 1 198 ? 9.815 13.311 4.835 1.00 87.06 198 GLY A O 1
ATOM 1632 N N . PHE A 1 199 ? 9.830 15.251 3.703 1.00 87.06 199 PHE A N 1
ATOM 1633 C CA . PHE A 1 199 ? 8.976 15.973 4.640 1.00 87.06 199 PHE A CA 1
ATOM 1634 C C . PHE A 1 199 ? 7.560 15.388 4.674 1.00 87.06 199 PHE A C 1
ATOM 1636 O O . PHE A 1 199 ? 7.091 15.018 5.746 1.00 87.06 199 PHE A O 1
ATOM 1643 N N . ALA A 1 200 ? 6.914 15.202 3.516 1.00 84.88 200 ALA A N 1
ATOM 1644 C CA . ALA A 1 200 ? 5.577 14.611 3.428 1.00 84.88 200 ALA A CA 1
ATOM 1645 C C . ALA A 1 200 ? 5.524 13.193 4.022 1.00 84.88 200 ALA A C 1
ATOM 1647 O O . ALA A 1 200 ? 4.594 12.861 4.761 1.00 84.88 200 ALA A O 1
ATOM 1648 N N . PHE A 1 201 ? 6.548 12.375 3.755 1.00 85.69 201 PHE A N 1
ATOM 1649 C CA . PHE A 1 201 ? 6.704 11.061 4.374 1.00 85.69 201 PHE A CA 1
ATOM 1650 C C . PHE A 1 201 ? 6.818 11.174 5.897 1.00 85.69 201 PHE A C 1
ATOM 1652 O O . PHE A 1 201 ? 6.092 10.499 6.621 1.00 85.69 201 PHE A O 1
ATOM 1659 N N . SER A 1 202 ? 7.672 12.070 6.393 1.00 82.75 202 SER A N 1
ATOM 1660 C CA . SER A 1 202 ? 7.855 12.292 7.832 1.00 82.75 202 SER A CA 1
ATOM 1661 C C . SER A 1 202 ? 6.565 12.761 8.509 1.00 82.75 202 SER A C 1
ATOM 1663 O O . SER A 1 202 ? 6.232 12.278 9.588 1.00 82.75 202 SER A O 1
ATOM 1665 N N . THR A 1 203 ? 5.791 13.640 7.864 1.00 84.56 203 THR A N 1
ATOM 1666 C CA . THR A 1 203 ? 4.473 14.076 8.345 1.00 84.56 203 THR A CA 1
ATOM 1667 C C . THR A 1 203 ? 3.489 12.912 8.418 1.00 84.56 203 THR A C 1
ATOM 1669 O O . THR A 1 203 ? 2.828 12.740 9.441 1.00 84.56 203 THR A O 1
ATOM 1672 N N . ALA A 1 204 ? 3.410 12.081 7.375 1.00 80.88 204 ALA A N 1
ATOM 1673 C CA . ALA A 1 204 ? 2.544 10.903 7.374 1.00 80.88 204 ALA A CA 1
ATOM 1674 C C . ALA A 1 204 ? 2.942 9.905 8.475 1.00 80.88 204 ALA A C 1
ATOM 1676 O O . ALA A 1 204 ? 2.083 9.370 9.178 1.00 80.88 204 ALA A O 1
ATOM 1677 N N . MET A 1 205 ? 4.248 9.710 8.673 1.00 78.94 205 MET A N 1
ATOM 1678 C CA . MET A 1 205 ? 4.783 8.858 9.728 1.00 78.94 205 MET A CA 1
ATOM 1679 C C . MET A 1 205 ? 4.475 9.392 11.124 1.00 78.94 205 MET A C 1
ATOM 1681 O O . MET A 1 205 ? 4.012 8.635 11.976 1.00 78.94 205 MET A O 1
ATOM 1685 N N . MET A 1 206 ? 4.671 10.692 11.352 1.00 79.00 206 MET A N 1
ATOM 1686 C CA . MET A 1 206 ? 4.290 11.347 12.603 1.00 79.00 206 MET A CA 1
ATOM 1687 C C . MET A 1 206 ? 2.790 11.183 12.861 1.00 79.00 206 MET A C 1
ATOM 1689 O O . MET A 1 206 ? 2.401 10.840 13.972 1.00 79.00 206 MET A O 1
ATOM 1693 N N . GLY A 1 207 ? 1.953 11.322 11.829 1.00 75.75 207 GLY A N 1
ATOM 1694 C CA . GLY A 1 207 ? 0.520 11.041 11.911 1.00 75.75 207 GLY A CA 1
ATOM 1695 C C . GLY A 1 207 ? 0.214 9.614 12.376 1.00 75.75 207 GLY A C 1
ATOM 1696 O O . GLY A 1 207 ? -0.619 9.431 13.259 1.00 75.75 207 GLY A O 1
ATOM 1697 N N . ALA A 1 208 ? 0.921 8.603 11.860 1.00 73.06 208 ALA A N 1
ATOM 1698 C CA . ALA A 1 208 ? 0.760 7.216 12.304 1.00 73.06 208 ALA A CA 1
ATOM 1699 C C . ALA A 1 208 ? 1.160 7.010 13.776 1.00 73.06 208 ALA A C 1
ATOM 1701 O O . ALA A 1 208 ? 0.455 6.319 14.516 1.00 73.06 208 ALA A O 1
ATOM 1702 N N . PHE A 1 209 ? 2.257 7.631 14.221 1.00 71.31 209 PHE A N 1
ATOM 1703 C CA . PHE A 1 209 ? 2.685 7.572 15.621 1.00 71.31 209 PHE A CA 1
ATOM 1704 C C . PHE A 1 209 ? 1.712 8.291 16.556 1.00 71.31 209 PHE A C 1
ATOM 1706 O O . PHE A 1 209 ? 1.347 7.728 17.587 1.00 71.31 209 PHE A O 1
ATOM 1713 N N . VAL A 1 210 ? 1.262 9.496 16.193 1.00 72.81 210 VAL A N 1
ATOM 1714 C CA . VAL A 1 210 ? 0.283 10.274 16.966 1.00 72.81 210 VAL A CA 1
ATOM 1715 C C . VAL A 1 210 ? -1.019 9.503 17.081 1.00 72.81 210 VAL A C 1
ATOM 1717 O O . VAL A 1 210 ? -1.503 9.304 18.187 1.00 72.81 210 VAL A O 1
ATOM 1720 N N . ALA A 1 211 ? -1.542 8.975 15.978 1.00 64.62 211 ALA A N 1
ATOM 1721 C CA . ALA A 1 211 ? -2.794 8.235 15.991 1.00 64.62 211 ALA A CA 1
ATOM 1722 C C . ALA A 1 211 ? -2.686 6.956 16.857 1.00 64.62 211 ALA A C 1
ATOM 1724 O O . ALA A 1 211 ? -3.617 6.606 17.589 1.00 64.62 211 ALA A O 1
ATOM 1725 N N . GLY A 1 212 ? -1.529 6.283 16.837 1.00 61.91 212 GLY A N 1
ATOM 1726 C CA . GLY A 1 212 ? -1.250 5.156 17.729 1.00 61.91 212 GLY A CA 1
ATOM 1727 C C . GLY A 1 212 ? -1.083 5.556 19.204 1.00 61.91 212 GLY A C 1
ATOM 1728 O O . GLY A 1 212 ? -1.475 4.800 20.092 1.00 61.91 212 GLY A O 1
ATOM 1729 N N . ASN A 1 213 ? -0.521 6.735 19.488 1.00 65.69 213 ASN A N 1
ATOM 1730 C CA . ASN A 1 213 ? -0.272 7.207 20.852 1.00 65.69 213 ASN A CA 1
ATOM 1731 C C . ASN A 1 213 ? -1.500 7.878 21.493 1.00 65.69 213 ASN A C 1
ATOM 1733 O O . ASN A 1 213 ? -1.748 7.679 22.677 1.00 65.69 213 ASN A O 1
ATOM 1737 N N . GLU A 1 214 ? -2.312 8.616 20.737 1.00 59.22 214 GLU A N 1
ATOM 1738 C CA . GLU A 1 214 ? -3.593 9.168 21.201 1.00 59.22 214 GLU A CA 1
ATOM 1739 C C . GLU A 1 214 ? -4.548 8.052 21.618 1.00 59.22 214 GLU A C 1
ATOM 1741 O O . GLU A 1 214 ? -5.133 8.110 22.699 1.00 59.22 214 GLU A O 1
ATOM 1746 N N . ALA A 1 215 ? -4.611 6.973 20.830 1.00 53.31 215 ALA A N 1
ATOM 1747 C CA . ALA A 1 215 ? -5.338 5.768 21.214 1.00 53.31 215 ALA A CA 1
ATOM 1748 C C . ALA A 1 215 ? -4.864 5.206 22.570 1.00 53.31 215 ALA A C 1
ATOM 1750 O O . ALA A 1 215 ? -5.667 4.659 23.321 1.00 53.31 215 ALA A O 1
ATOM 1751 N N . ASN A 1 216 ? -3.585 5.384 22.921 1.00 52.06 216 ASN A N 1
ATOM 1752 C CA . ASN A 1 216 ? -3.001 4.939 24.187 1.00 52.06 216 ASN A CA 1
ATOM 1753 C C . ASN A 1 216 ? -3.260 5.920 25.354 1.00 52.06 216 ASN A C 1
ATOM 1755 O O . ASN A 1 216 ? -3.539 5.488 26.473 1.00 52.06 216 ASN A O 1
ATOM 1759 N N . VAL A 1 217 ? -3.205 7.236 25.118 1.00 56.69 217 VAL A N 1
ATOM 1760 C CA . VAL A 1 217 ? -3.424 8.262 26.158 1.00 56.69 217 VAL A CA 1
ATOM 1761 C C . VAL A 1 217 ? -4.895 8.342 26.566 1.00 56.69 217 VAL A C 1
ATOM 1763 O O . VAL A 1 217 ? -5.197 8.287 27.760 1.00 56.69 217 VAL A O 1
ATOM 1766 N N . THR A 1 218 ? -5.821 8.403 25.603 1.00 55.03 218 THR A N 1
ATOM 1767 C CA . THR A 1 218 ? -7.268 8.395 25.889 1.00 55.03 218 THR A CA 1
ATOM 1768 C C . THR A 1 218 ? -7.677 7.119 26.632 1.00 55.03 218 THR A C 1
ATOM 1770 O O . THR A 1 218 ? -8.546 7.138 27.501 1.00 55.03 218 THR A O 1
ATOM 1773 N N . PHE A 1 219 ? -6.996 6.009 26.348 1.00 52.34 219 PHE A N 1
ATOM 1774 C CA . PHE A 1 219 ? -7.206 4.733 27.017 1.00 52.34 219 PHE A CA 1
ATOM 1775 C C . PHE A 1 219 ? -6.787 4.745 28.498 1.00 52.34 219 PHE A C 1
ATOM 1777 O O . PHE A 1 219 ? -7.590 4.383 29.361 1.00 52.34 219 PHE A O 1
ATOM 1784 N N . ASN A 1 220 ? -5.569 5.201 28.814 1.00 56.19 220 ASN A N 1
ATOM 1785 C CA . ASN A 1 220 ? -5.084 5.256 30.201 1.00 56.19 220 ASN A CA 1
ATOM 1786 C C . ASN A 1 220 ? -5.935 6.191 31.074 1.00 56.19 220 ASN A C 1
ATOM 1788 O O . ASN A 1 220 ? -6.204 5.885 32.236 1.00 56.19 220 ASN A O 1
ATOM 1792 N N . ALA A 1 221 ? -6.401 7.307 30.505 1.00 57.97 221 ALA A N 1
ATOM 1793 C CA . ALA A 1 221 ? -7.301 8.224 31.196 1.00 57.97 221 ALA A CA 1
ATOM 1794 C C . ALA A 1 221 ? -8.627 7.540 31.586 1.00 57.97 221 ALA A C 1
ATOM 1796 O O . ALA A 1 221 ? -9.067 7.650 32.730 1.00 57.97 221 ALA A O 1
ATOM 1797 N N . ASN A 1 222 ? -9.222 6.764 30.676 1.00 55.78 222 ASN A N 1
ATOM 1798 C CA . ASN A 1 222 ? -10.506 6.098 30.907 1.00 55.78 222 ASN A CA 1
ATOM 1799 C C . ASN A 1 222 ? -10.427 4.936 31.911 1.00 55.78 222 ASN A C 1
ATOM 1801 O O . ASN A 1 222 ? -11.354 4.758 32.703 1.00 55.78 222 ASN A O 1
ATOM 1805 N N . ILE A 1 223 ? -9.328 4.169 31.936 1.00 58.97 223 ILE A N 1
ATOM 1806 C CA . ILE A 1 223 ? -9.120 3.139 32.972 1.00 58.97 223 ILE A CA 1
ATOM 1807 C C . ILE A 1 223 ? -9.072 3.771 34.360 1.00 58.97 223 ILE A C 1
ATOM 1809 O O . ILE A 1 223 ? -9.746 3.296 35.273 1.00 58.97 223 ILE A O 1
ATOM 1813 N N . ASN A 1 224 ? -8.318 4.859 34.513 1.00 58.00 224 ASN A N 1
ATOM 1814 C CA . ASN A 1 224 ? -8.189 5.529 35.801 1.00 58.00 224 ASN A CA 1
ATOM 1815 C C . ASN A 1 224 ? -9.530 6.096 36.288 1.00 58.00 224 ASN A C 1
ATOM 1817 O O . ASN A 1 224 ? -9.837 5.980 37.472 1.00 58.00 224 ASN A O 1
ATOM 1821 N N . ILE A 1 225 ? -10.361 6.638 35.391 1.00 59.84 225 ILE A N 1
ATOM 1822 C CA . ILE A 1 225 ? -11.707 7.133 35.728 1.00 59.84 225 ILE A CA 1
ATOM 1823 C C . ILE A 1 225 ? -12.635 5.987 36.170 1.00 59.84 225 ILE A C 1
ATOM 1825 O O . ILE A 1 225 ? -13.307 6.101 37.199 1.00 59.84 225 ILE A O 1
ATOM 1829 N N . ASN A 1 226 ? -12.648 4.864 35.446 1.00 58.12 226 ASN A N 1
ATOM 1830 C CA . ASN A 1 226 ? -13.488 3.705 35.780 1.00 58.12 226 ASN A CA 1
ATOM 1831 C C . ASN A 1 226 ? -13.046 3.004 37.078 1.00 58.12 226 ASN A C 1
ATOM 1833 O O . ASN A 1 226 ? -13.877 2.585 37.883 1.00 58.12 226 ASN A O 1
ATOM 1837 N N . ALA A 1 227 ? -11.739 2.918 37.332 1.00 58.62 227 ALA A N 1
ATOM 1838 C CA . ALA A 1 227 ? -11.219 2.380 38.586 1.00 58.62 227 ALA A CA 1
ATOM 1839 C C . ALA A 1 227 ? -11.638 3.251 39.785 1.00 58.62 227 ALA A C 1
ATOM 1841 O O . ALA A 1 227 ? -12.127 2.725 40.788 1.00 58.62 227 ALA A O 1
ATOM 1842 N N . ASN A 1 228 ? -11.526 4.580 39.657 1.00 58.41 228 ASN A N 1
ATOM 1843 C CA . ASN A 1 228 ? -11.896 5.523 40.716 1.00 58.41 228 ASN A CA 1
ATOM 1844 C C . ASN A 1 228 ? -13.403 5.530 41.012 1.00 58.41 228 ASN A C 1
ATOM 1846 O O . ASN A 1 228 ? -13.809 5.619 42.169 1.00 58.41 228 ASN A O 1
ATOM 1850 N N . THR A 1 229 ? -14.242 5.423 39.980 1.00 58.56 229 THR A N 1
ATOM 1851 C CA . THR A 1 229 ? -15.704 5.353 40.141 1.00 58.56 229 THR A CA 1
ATOM 1852 C C . THR A 1 229 ? -16.145 4.040 40.789 1.00 58.56 229 THR A C 1
ATOM 1854 O O . THR A 1 229 ? -16.975 4.076 41.696 1.00 58.56 229 THR A O 1
ATOM 1857 N N . SER A 1 230 ? -15.534 2.902 40.435 1.00 56.50 230 SER A N 1
ATOM 1858 C CA . SER A 1 230 ? -15.838 1.616 41.085 1.00 56.50 230 SER A CA 1
ATOM 1859 C C . SER A 1 230 ? -15.423 1.576 42.563 1.00 56.50 230 SER A C 1
ATOM 1861 O O . SER A 1 230 ? -16.142 1.019 43.389 1.00 56.50 230 SER A O 1
ATOM 1863 N N . ASN A 1 231 ? -14.299 2.208 42.924 1.00 56.75 231 ASN A N 1
ATOM 1864 C CA . ASN A 1 231 ? -13.860 2.292 44.319 1.00 56.75 231 ASN A CA 1
ATOM 1865 C C . ASN A 1 231 ? -14.784 3.184 45.154 1.00 56.75 231 ASN A C 1
ATOM 1867 O O . ASN A 1 231 ? -15.094 2.832 46.287 1.00 56.75 231 ASN A O 1
ATOM 1871 N N . LYS A 1 232 ? -15.283 4.293 44.590 1.00 55.44 232 LYS A N 1
ATOM 1872 C CA . LYS A 1 232 ? -16.275 5.144 45.266 1.00 55.44 232 LYS A CA 1
ATOM 1873 C C . LYS A 1 232 ? -17.611 4.435 45.493 1.00 55.44 232 LYS A C 1
ATOM 1875 O O . LYS A 1 232 ? -18.225 4.649 46.527 1.00 55.44 232 LYS A O 1
ATOM 1880 N N . GLN A 1 233 ? -18.045 3.572 44.573 1.00 53.28 233 GLN A N 1
ATOM 1881 C CA . GLN A 1 233 ? -19.277 2.789 44.744 1.00 53.28 233 GLN A CA 1
ATOM 1882 C C . GLN A 1 233 ? -19.153 1.637 45.750 1.00 53.28 233 GLN A C 1
ATOM 1884 O O . GLN A 1 233 ? -20.168 1.175 46.244 1.00 53.28 233 GLN A O 1
ATOM 1889 N N . LYS A 1 234 ? -17.937 1.169 46.061 1.00 55.00 234 LYS A N 1
ATOM 1890 C CA . LYS A 1 234 ? -17.699 0.133 47.086 1.00 55.00 234 LYS A CA 1
ATOM 1891 C C . LYS A 1 234 ? -17.531 0.689 48.504 1.00 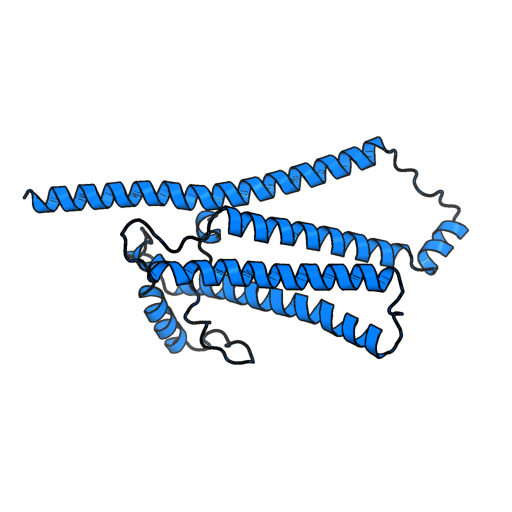55.00 234 LYS A C 1
ATOM 1893 O O . LYS A 1 234 ? -17.444 -0.091 49.446 1.00 55.00 234 LYS A O 1
ATOM 1898 N N . GLN A 1 235 ? -17.410 2.008 48.646 1.00 52.50 235 GLN A N 1
ATOM 1899 C CA . GLN A 1 235 ? -17.270 2.700 49.934 1.00 52.50 235 GLN A CA 1
ATOM 1900 C C . GLN A 1 235 ? -18.599 3.276 50.458 1.00 52.50 235 GLN A C 1
ATOM 1902 O O . GLN A 1 235 ? -18.608 3.907 51.513 1.00 52.50 235 GLN A O 1
ATOM 1907 N N . HIS A 1 236 ? -19.699 3.039 49.742 1.00 44.09 236 HIS A N 1
ATOM 1908 C CA . HIS A 1 236 ? -21.076 3.335 50.136 1.00 44.09 236 HIS A CA 1
ATOM 1909 C C . HIS A 1 236 ? -21.886 2.040 50.156 1.00 44.09 236 HIS A C 1
ATOM 1911 O O . HIS A 1 236 ? -22.812 1.964 50.990 1.00 44.09 236 HIS A O 1
#